Protein AF-A0A831SJD1-F1 (afdb_monomer_lite)

Sequence (211 aa):
MGETVLGISPESLYILGKKPQSLEEIHKPHFLAFPPSDRDVEVERKKLVDAWKRNEETPLKHITDIGEVEEFRSFWDFEKKVKGFRIYAKRSFLVPEISDYLFFNHNLYTAEHDIPYHQRALIDFAASDRAWVFDTEGKKKNLKVLVYDIETTEFEEGRTDLPIDILGYTSIDIAVESEKNLDTEEFSFEIKDWPSNWIDGEIIQLVARSK

Radius of gyration: 24.96 Å; chains: 1; bounding box: 54×48×67 Å

Structure (mmCIF, N/CA/C/O backbone):
data_AF-A0A831SJD1-F1
#
_entry.id   AF-A0A831SJD1-F1
#
loop_
_atom_site.group_PDB
_atom_site.id
_atom_site.type_symbol
_atom_site.label_atom_id
_atom_site.label_alt_id
_atom_site.label_comp_id
_atom_site.label_asym_id
_atom_site.label_entity_id
_atom_site.label_seq_id
_atom_site.pdbx_PDB_ins_code
_atom_site.Cartn_x
_atom_site.Cartn_y
_atom_site.Cartn_z
_atom_site.occupancy
_atom_site.B_iso_or_equiv
_atom_site.auth_seq_id
_atom_site.auth_comp_id
_atom_site.auth_asym_id
_atom_site.auth_atom_id
_atom_site.pdbx_PDB_model_num
ATOM 1 N N . MET A 1 1 ? -5.600 -14.692 -11.321 1.00 28.58 1 MET A N 1
ATOM 2 C CA . MET A 1 1 ? -5.398 -13.816 -12.498 1.00 28.58 1 MET A CA 1
ATOM 3 C C . MET A 1 1 ? -4.960 -12.454 -11.988 1.00 28.58 1 MET A C 1
ATOM 5 O O . MET A 1 1 ? -5.813 -11.668 -11.598 1.00 28.58 1 MET A O 1
ATOM 9 N N . GLY A 1 2 ? -3.653 -12.202 -11.927 1.00 33.34 2 GLY A N 1
ATOM 10 C CA . GLY A 1 2 ? -3.105 -10.886 -11.599 1.00 33.34 2 GLY A CA 1
ATOM 11 C C . GLY A 1 2 ? -2.544 -10.234 -12.859 1.00 33.34 2 GLY A C 1
ATOM 12 O O . GLY A 1 2 ? -1.411 -10.501 -13.234 1.00 33.34 2 GLY A O 1
ATOM 13 N N . GLU A 1 3 ? -3.333 -9.404 -13.544 1.00 42.12 3 GLU A N 1
ATOM 14 C CA . GLU A 1 3 ? -2.819 -8.538 -14.626 1.00 42.12 3 GLU A CA 1
ATOM 15 C C . GLU A 1 3 ? -2.127 -7.273 -14.082 1.00 42.12 3 GLU A C 1
ATOM 17 O O . GLU A 1 3 ? -1.605 -6.458 -14.844 1.00 42.12 3 GLU A O 1
ATOM 22 N N . THR A 1 4 ? -2.137 -7.084 -12.761 1.00 37.78 4 THR A N 1
ATOM 23 C CA . THR A 1 4 ? -1.660 -5.871 -12.105 1.00 37.78 4 THR A CA 1
ATOM 24 C C . THR A 1 4 ? -0.149 -5.933 -11.898 1.00 37.78 4 THR A C 1
ATOM 26 O O . THR A 1 4 ? 0.346 -6.573 -10.974 1.00 37.78 4 THR A O 1
ATOM 29 N N . VAL A 1 5 ? 0.588 -5.218 -12.747 1.00 42.09 5 VAL A N 1
ATOM 30 C CA . VAL A 1 5 ? 2.003 -4.905 -12.519 1.00 42.09 5 VAL A CA 1
ATOM 31 C C . VAL A 1 5 ? 2.073 -3.827 -11.435 1.00 42.09 5 VAL A C 1
ATOM 33 O O . VAL A 1 5 ? 1.661 -2.689 -11.658 1.00 42.09 5 VAL A O 1
ATOM 36 N N . LEU A 1 6 ? 2.551 -4.189 -10.243 1.00 40.72 6 LEU A N 1
ATOM 37 C CA . LEU A 1 6 ? 2.788 -3.250 -9.145 1.00 40.72 6 LEU A CA 1
ATOM 38 C C . LEU A 1 6 ? 4.248 -2.804 -9.155 1.00 40.72 6 LEU A C 1
ATOM 40 O O . LEU A 1 6 ? 5.157 -3.587 -8.896 1.00 40.72 6 LEU A O 1
ATOM 44 N N . GLY A 1 7 ? 4.443 -1.527 -9.462 1.00 40.41 7 GLY A N 1
ATOM 45 C CA . GLY A 1 7 ? 5.743 -0.887 -9.613 1.00 40.41 7 GLY A CA 1
ATOM 46 C C . GLY A 1 7 ? 5.647 0.126 -10.742 1.00 40.41 7 GLY A C 1
ATOM 47 O O . GLY A 1 7 ? 5.297 -0.225 -11.867 1.00 40.41 7 GLY A O 1
ATOM 48 N N . ILE A 1 8 ? 5.900 1.403 -10.449 1.00 43.88 8 ILE A N 1
ATOM 49 C CA . ILE A 1 8 ? 6.020 2.407 -11.505 1.00 43.88 8 ILE A CA 1
ATOM 50 C C . ILE A 1 8 ? 7.354 2.131 -12.182 1.00 43.88 8 ILE A C 1
ATOM 52 O O . ILE A 1 8 ? 8.382 2.648 -11.757 1.00 43.88 8 ILE A O 1
ATOM 56 N N . SER A 1 9 ? 7.340 1.318 -13.230 1.00 44.91 9 SER A N 1
ATOM 57 C CA . SER A 1 9 ? 8.298 1.562 -14.286 1.00 44.91 9 SER A CA 1
ATOM 58 C C . SER A 1 9 ? 7.663 2.529 -15.290 1.00 44.91 9 SER A C 1
ATOM 60 O O . SER A 1 9 ? 6.534 2.285 -15.745 1.00 44.91 9 SER A O 1
ATOM 62 N N . PRO A 1 10 ? 8.368 3.608 -15.680 1.00 45.78 10 PRO A N 1
ATOM 63 C CA . PRO A 1 10 ? 8.065 4.381 -16.885 1.00 45.78 10 PRO A CA 1
ATOM 64 C C . PRO A 1 10 ? 7.738 3.497 -18.111 1.00 45.78 10 PRO A C 1
ATOM 66 O O . PRO A 1 10 ? 7.002 3.925 -19.000 1.00 45.78 10 PRO A O 1
ATOM 69 N N . GLU A 1 11 ? 8.195 2.238 -18.130 1.00 50.09 11 GLU A N 1
ATOM 70 C CA . GLU A 1 11 ? 7.876 1.211 -19.129 1.00 50.09 11 GLU A CA 1
ATOM 71 C C . GLU A 1 11 ? 6.373 1.041 -19.411 1.00 50.09 11 GLU A C 1
ATOM 73 O O . GLU A 1 11 ? 5.996 0.847 -20.565 1.00 50.09 11 GLU A O 1
ATOM 78 N N . SER A 1 12 ? 5.481 1.133 -18.414 1.00 52.91 12 SER A N 1
ATOM 79 C CA . SER A 1 12 ? 4.051 0.838 -18.646 1.00 52.91 12 SER A CA 1
ATOM 80 C C . SER A 1 12 ? 3.402 1.808 -19.640 1.00 52.91 12 SER A C 1
ATOM 82 O O . SER A 1 12 ? 2.655 1.392 -20.527 1.00 52.91 12 SER A O 1
ATOM 84 N N . LEU A 1 13 ? 3.741 3.094 -19.522 1.00 47.19 13 LEU A N 1
ATOM 85 C CA . LEU A 1 13 ? 3.181 4.167 -20.344 1.00 47.19 13 LEU A CA 1
ATOM 86 C C . LEU A 1 13 ? 3.963 4.343 -21.651 1.00 47.19 13 LEU A C 1
ATOM 88 O O . LEU A 1 13 ? 3.351 4.524 -22.702 1.00 47.19 13 LEU A O 1
ATOM 92 N N . TYR A 1 14 ? 5.297 4.258 -21.592 1.00 41.06 14 TYR A N 1
ATOM 93 C CA . TYR A 1 14 ? 6.170 4.530 -22.738 1.00 41.06 14 TYR A CA 1
ATOM 94 C C . TYR A 1 14 ? 6.459 3.304 -23.615 1.00 41.06 14 TYR A C 1
ATOM 96 O O . TYR A 1 14 ? 6.689 3.467 -24.809 1.00 41.06 14 TYR A O 1
ATOM 104 N N . ILE A 1 15 ? 6.434 2.087 -23.059 1.00 47.38 15 ILE A N 1
ATOM 105 C CA . ILE A 1 15 ? 6.842 0.859 -23.766 1.00 47.38 15 ILE A CA 1
ATOM 106 C C . ILE A 1 15 ? 5.657 -0.081 -24.002 1.00 47.38 15 ILE A C 1
ATOM 108 O O . ILE A 1 15 ? 5.517 -0.626 -25.094 1.00 47.38 15 ILE A O 1
ATOM 112 N N . LEU A 1 16 ? 4.779 -0.263 -23.011 1.00 55.03 16 LEU A N 1
ATOM 113 C CA . LEU A 1 16 ? 3.667 -1.221 -23.099 1.00 55.03 16 LEU A CA 1
ATOM 114 C C . LEU A 1 16 ? 2.372 -0.621 -23.668 1.00 55.03 16 LEU A C 1
ATOM 116 O O . LEU A 1 16 ? 1.428 -1.365 -23.934 1.00 55.03 16 LEU A O 1
ATOM 120 N N . GLY A 1 17 ? 2.299 0.706 -23.832 1.00 54.69 17 GLY A N 1
ATOM 121 C CA . GLY A 1 17 ? 1.111 1.402 -24.343 1.00 54.69 17 GLY A CA 1
ATOM 122 C C . GLY A 1 17 ? -0.141 1.223 -23.473 1.00 54.69 17 GLY A C 1
ATOM 123 O O . GLY A 1 17 ? -1.259 1.437 -23.944 1.00 54.69 17 GLY A O 1
ATOM 124 N N . LYS A 1 18 ? 0.025 0.811 -22.209 1.00 60.62 18 LYS A N 1
ATOM 125 C CA . LYS A 1 18 ? -1.066 0.633 -21.247 1.00 60.62 18 LYS A CA 1
ATOM 126 C C . LYS A 1 18 ? -1.083 1.816 -20.288 1.00 60.62 18 LYS A C 1
ATOM 128 O O . LYS A 1 18 ? -0.045 2.261 -19.803 1.00 60.62 18 LYS A O 1
ATOM 133 N N . LYS A 1 19 ? -2.276 2.329 -19.982 1.00 62.72 19 LYS A N 1
ATOM 134 C CA . LYS A 1 19 ? -2.397 3.333 -18.921 1.00 62.72 19 LYS A CA 1
ATOM 135 C C . LYS A 1 19 ? -2.036 2.671 -17.587 1.00 62.72 19 LYS A C 1
ATOM 137 O O . LYS A 1 19 ? -2.576 1.597 -17.313 1.00 62.72 19 LYS A O 1
ATOM 142 N N . PRO A 1 20 ? -1.156 3.272 -16.767 1.00 67.00 20 PRO A N 1
ATOM 143 C CA . PRO A 1 20 ? -0.946 2.786 -15.414 1.00 67.00 20 PRO A CA 1
ATOM 144 C C . PRO A 1 20 ? -2.277 2.833 -14.664 1.00 67.00 20 PRO A C 1
ATOM 146 O O . PRO A 1 20 ? -3.034 3.799 -14.789 1.00 67.00 20 PRO A O 1
ATOM 149 N N . GLN A 1 21 ? -2.563 1.782 -13.902 1.00 72.06 21 GLN A N 1
ATOM 150 C CA . GLN A 1 21 ? -3.717 1.772 -13.015 1.00 72.06 21 GLN A CA 1
ATOM 151 C C . GLN A 1 21 ? -3.421 2.667 -11.813 1.00 72.06 21 GLN A C 1
ATOM 153 O O . GLN A 1 21 ? -2.360 2.553 -11.194 1.00 72.06 21 GLN A O 1
ATOM 158 N N . SER A 1 22 ? -4.344 3.569 -11.484 1.00 76.56 22 SER A N 1
ATOM 159 C CA . SER A 1 22 ? -4.163 4.436 -10.324 1.00 76.56 22 SER A CA 1
ATOM 160 C C . SER A 1 22 ? -4.282 3.613 -9.047 1.00 76.56 22 SER A C 1
ATOM 162 O O . SER A 1 22 ? -5.262 2.895 -8.852 1.00 76.56 22 SER A O 1
ATOM 164 N N . LEU A 1 23 ? -3.314 3.750 -8.140 1.00 77.69 23 LEU A N 1
ATOM 165 C CA . LEU A 1 23 ? -3.357 3.064 -6.850 1.00 77.69 23 LEU A CA 1
ATOM 166 C C . LEU A 1 23 ? -4.615 3.438 -6.043 1.00 77.69 23 LEU A C 1
ATOM 168 O O . LEU A 1 23 ? -5.155 2.591 -5.337 1.00 77.69 23 LEU A O 1
ATOM 172 N N . GLU A 1 24 ? -5.116 4.671 -6.195 1.00 79.19 24 GLU A N 1
ATOM 173 C CA . GLU A 1 24 ? -6.346 5.149 -5.541 1.00 79.19 24 GLU A CA 1
ATOM 174 C C . GLU A 1 24 ? -7.613 4.393 -5.989 1.00 79.19 24 GLU A C 1
ATOM 176 O O . GLU A 1 24 ? -8.613 4.404 -5.275 1.00 79.19 24 GLU A O 1
ATOM 181 N N . GLU A 1 25 ? -7.590 3.732 -7.151 1.00 82.19 25 GLU A N 1
ATOM 182 C CA . GLU A 1 25 ? -8.727 2.953 -7.668 1.00 82.19 25 GLU A CA 1
ATOM 183 C C . GLU A 1 25 ? -8.795 1.544 -7.069 1.00 82.19 25 GLU A C 1
ATOM 185 O O . GLU A 1 25 ? -9.859 0.929 -7.045 1.00 82.19 25 GLU A O 1
ATOM 190 N N . ILE A 1 26 ? -7.663 1.017 -6.596 1.00 84.31 26 ILE A N 1
ATOM 191 C CA . ILE A 1 26 ? -7.520 -0.395 -6.213 1.00 84.31 26 ILE A CA 1
ATOM 192 C C . ILE A 1 26 ? -7.139 -0.614 -4.752 1.00 84.31 26 ILE A C 1
ATOM 194 O O . ILE A 1 26 ? -7.223 -1.755 -4.279 1.00 84.31 26 ILE A O 1
ATOM 198 N N . HIS A 1 27 ? -6.735 0.446 -4.051 1.00 91.31 27 HIS A N 1
ATOM 199 C CA . HIS A 1 27 ? -6.312 0.419 -2.658 1.00 91.31 27 HIS A CA 1
ATOM 200 C C . HIS A 1 27 ? -6.594 1.763 -1.968 1.00 91.31 27 HIS A C 1
ATOM 202 O O . HIS A 1 27 ? -6.549 2.827 -2.588 1.00 91.31 27 HIS A O 1
ATOM 208 N N . LYS A 1 28 ? -6.867 1.716 -0.660 1.00 92.88 28 LYS A N 1
ATOM 209 C CA . LYS A 1 28 ? -7.121 2.898 0.173 1.00 92.88 28 LYS A CA 1
ATOM 210 C C . LYS A 1 28 ? -6.120 2.960 1.333 1.00 92.88 28 LYS A C 1
ATOM 212 O O . LYS A 1 28 ? -5.905 1.936 1.987 1.00 92.88 28 LYS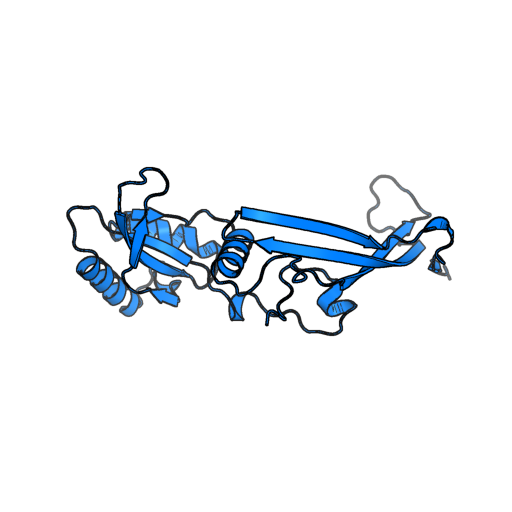 A O 1
ATOM 217 N N . PRO A 1 29 ? -5.534 4.134 1.636 1.00 95.69 29 PRO A N 1
ATOM 218 C CA . PRO A 1 29 ? -4.738 4.309 2.847 1.00 95.69 29 PRO A CA 1
ATOM 219 C C . PRO A 1 29 ? -5.583 3.995 4.073 1.00 95.69 29 PRO A C 1
ATOM 221 O O . PRO A 1 29 ? -6.704 4.490 4.182 1.00 95.69 29 PRO A O 1
ATOM 224 N N . HIS A 1 30 ? -5.055 3.184 4.981 1.00 96.69 30 HIS A N 1
ATOM 225 C CA . HIS A 1 30 ? -5.757 2.840 6.203 1.00 96.69 30 HIS A CA 1
ATOM 226 C C . HIS A 1 30 ? -4.795 2.495 7.333 1.00 96.69 30 HIS A C 1
ATOM 228 O O . HIS A 1 30 ? -3.612 2.256 7.102 1.00 96.69 30 HIS A O 1
ATOM 234 N N . PHE A 1 31 ? -5.339 2.489 8.543 1.00 97.12 31 PHE A N 1
ATOM 235 C CA . PHE A 1 31 ? -4.665 2.094 9.773 1.00 97.12 31 PHE A CA 1
ATOM 236 C C . PHE A 1 31 ? -5.688 1.487 10.744 1.00 97.12 31 PHE A C 1
ATOM 238 O O . PHE A 1 31 ? -6.894 1.507 10.473 1.00 97.12 31 PHE A O 1
ATOM 245 N N . LEU A 1 32 ? -5.222 0.930 11.859 1.00 96.69 32 LEU A N 1
ATOM 246 C CA . LEU A 1 32 ? -6.079 0.292 12.858 1.00 96.69 32 LEU A CA 1
ATOM 247 C C . LEU A 1 32 ? -6.405 1.249 13.998 1.00 96.69 32 LEU A C 1
ATOM 249 O O . LEU A 1 32 ? -5.525 1.958 14.482 1.00 96.69 32 LEU A O 1
ATOM 253 N N . ALA A 1 33 ? -7.652 1.212 14.463 1.00 97.50 33 ALA A N 1
ATOM 254 C CA . ALA A 1 33 ? -8.099 1.867 15.682 1.00 97.50 33 ALA A CA 1
ATOM 255 C C . ALA A 1 33 ? -8.773 0.852 16.616 1.00 97.50 33 ALA A C 1
ATOM 257 O O . ALA A 1 33 ? -9.511 -0.032 16.176 1.00 97.50 33 ALA A O 1
ATOM 258 N N . PHE A 1 34 ? -8.517 0.969 17.915 1.00 96.44 34 PHE A N 1
ATOM 259 C CA . PHE A 1 34 ? -9.107 0.107 18.937 1.00 96.44 34 PHE A CA 1
ATOM 260 C C . PHE A 1 34 ? -9.193 0.844 20.276 1.00 96.44 34 PHE A C 1
ATOM 262 O O . PHE A 1 34 ? -8.342 1.681 20.584 1.00 96.44 34 PHE A O 1
ATOM 269 N N . PRO A 1 35 ? -10.223 0.580 21.090 1.00 96.19 35 PRO A N 1
ATOM 270 C CA . PRO A 1 35 ? -10.339 1.229 22.382 1.00 96.19 35 PRO A CA 1
ATOM 271 C C . PRO A 1 35 ? -9.429 0.563 23.433 1.00 96.19 35 PRO A C 1
ATOM 273 O O . PRO A 1 35 ? -8.921 -0.545 23.227 1.00 96.19 35 PRO A O 1
ATOM 276 N N . PRO A 1 36 ? -9.253 1.204 24.599 1.00 92.81 36 PRO A N 1
ATOM 277 C CA . PRO A 1 36 ? -8.711 0.555 25.787 1.00 92.81 36 PRO A CA 1
ATOM 278 C C . PRO A 1 36 ? -9.495 -0.703 26.196 1.00 92.81 36 PRO A C 1
ATOM 280 O O . PRO A 1 36 ? -10.682 -0.839 25.902 1.00 92.81 36 PRO A O 1
ATOM 283 N N . SER A 1 37 ? -8.834 -1.625 26.904 1.00 88.12 37 SER A N 1
ATOM 284 C CA . SER A 1 37 ? -9.373 -2.959 27.225 1.00 88.12 37 SER A CA 1
ATOM 285 C C . SER A 1 37 ? -10.618 -2.965 28.118 1.00 88.12 37 SER A C 1
ATOM 287 O O . SER A 1 37 ? -11.298 -3.982 28.201 1.00 88.12 37 SER A O 1
ATOM 289 N N . ASP A 1 38 ? -10.901 -1.868 28.817 1.00 91.94 38 ASP A N 1
ATOM 290 C CA . ASP A 1 38 ? -12.071 -1.682 29.680 1.00 91.94 38 ASP A CA 1
ATOM 291 C C . ASP A 1 38 ? -13.308 -1.158 28.928 1.00 91.94 38 ASP A C 1
ATOM 293 O O . ASP A 1 38 ? -14.359 -0.956 29.539 1.00 91.94 38 ASP A O 1
ATOM 297 N N . ARG A 1 39 ? -13.210 -0.940 27.609 1.00 93.69 39 ARG A N 1
ATOM 298 C CA . ARG A 1 39 ? -14.291 -0.393 26.783 1.00 93.69 39 ARG A CA 1
ATOM 299 C C . ARG A 1 39 ? -14.743 -1.351 25.690 1.00 93.69 39 ARG A C 1
ATOM 301 O O . ARG A 1 39 ? -13.971 -2.132 25.142 1.00 93.69 39 ARG A O 1
ATOM 308 N N . ASP A 1 40 ? -16.019 -1.232 25.343 1.00 95.44 40 ASP A N 1
ATOM 309 C CA . ASP A 1 40 ? -16.634 -2.005 24.271 1.00 95.44 40 ASP A CA 1
ATOM 310 C C . ASP A 1 40 ? -16.317 -1.394 22.894 1.00 95.44 40 ASP A C 1
ATOM 312 O O . ASP A 1 40 ? -16.632 -0.234 22.616 1.00 95.44 40 ASP A O 1
ATOM 316 N N . VAL A 1 41 ? -15.692 -2.193 22.028 1.00 96.44 41 VAL A N 1
ATOM 317 C CA . VAL A 1 41 ? -15.262 -1.789 20.680 1.00 96.44 41 VAL A CA 1
ATOM 318 C C . VAL A 1 41 ? -16.415 -1.397 19.762 1.00 96.44 41 VAL A C 1
ATOM 320 O O . VAL A 1 41 ? -16.263 -0.447 18.997 1.00 96.44 41 VAL A O 1
ATOM 323 N N . GLU A 1 42 ? -17.574 -2.045 19.860 1.00 97.38 42 GLU A N 1
ATOM 324 C CA . GLU A 1 42 ? -18.737 -1.719 19.030 1.00 97.38 42 GLU A CA 1
ATOM 325 C C . GLU A 1 42 ? -19.329 -0.374 19.441 1.00 97.38 42 GLU A C 1
ATOM 327 O O . GLU A 1 42 ? -19.694 0.451 18.599 1.00 97.38 42 GLU A O 1
ATOM 332 N N . VAL A 1 43 ? -19.381 -0.114 20.750 1.00 96.81 43 VAL A N 1
ATOM 333 C CA . VAL A 1 43 ? -19.866 1.160 21.290 1.00 96.81 43 VAL A CA 1
ATOM 334 C C . VAL A 1 43 ? -18.948 2.309 20.880 1.00 96.81 43 VAL A C 1
ATOM 336 O O . VAL A 1 43 ? -19.437 3.341 20.412 1.00 96.81 43 VAL A O 1
ATOM 339 N N . GLU A 1 44 ? -17.631 2.153 21.025 1.00 96.94 44 GLU A N 1
ATOM 340 C CA . GLU A 1 44 ? -16.674 3.207 20.667 1.00 96.94 44 GLU A CA 1
ATOM 341 C C . GLU A 1 44 ? -16.606 3.417 19.145 1.00 96.94 44 GLU A C 1
ATOM 343 O O . GLU A 1 44 ? -16.605 4.565 18.689 1.00 96.94 44 GLU A O 1
ATOM 348 N N . ARG A 1 45 ? -16.672 2.341 18.345 1.00 97.31 45 ARG A N 1
ATOM 349 C CA . ARG A 1 45 ? -16.806 2.427 16.883 1.00 97.31 45 ARG A CA 1
ATOM 350 C C . ARG A 1 45 ? -18.053 3.211 16.495 1.00 97.31 45 ARG A C 1
ATOM 352 O O . ARG A 1 45 ? -17.971 4.134 15.688 1.00 97.31 45 ARG A O 1
ATOM 359 N N . LYS A 1 46 ? -19.209 2.889 17.083 1.00 96.88 46 LYS A N 1
ATOM 360 C CA . LYS A 1 46 ? -20.472 3.575 16.787 1.00 96.88 46 LYS A CA 1
ATOM 361 C C . LYS A 1 46 ? -20.398 5.067 17.108 1.00 96.88 46 LYS A C 1
ATOM 363 O O . LYS A 1 46 ? -20.804 5.879 16.282 1.00 96.88 46 LYS A O 1
ATOM 368 N N . LYS A 1 47 ? -19.821 5.440 18.256 1.00 95.56 47 LYS A N 1
ATOM 369 C CA . LYS A 1 47 ? -19.594 6.853 18.613 1.00 95.56 47 LYS A CA 1
ATOM 370 C C . LYS A 1 47 ? -18.740 7.573 17.572 1.00 95.56 47 LYS A C 1
ATOM 372 O O . LYS A 1 47 ? -19.054 8.711 17.222 1.00 95.56 47 LYS A O 1
ATOM 377 N N . LEU A 1 48 ? -17.684 6.926 17.077 1.00 95.94 48 LEU A N 1
ATOM 378 C CA . LEU A 1 48 ? -16.835 7.495 16.034 1.00 95.94 48 LEU A CA 1
ATOM 379 C C . LEU A 1 48 ? -17.588 7.646 14.707 1.00 95.94 48 LEU A C 1
ATOM 381 O O . LEU A 1 48 ? -17.505 8.702 14.088 1.00 95.94 48 LEU A O 1
ATOM 385 N N . VAL A 1 49 ? -18.354 6.635 14.291 1.00 96.44 49 VAL A N 1
ATOM 386 C CA . VAL A 1 49 ? -19.187 6.692 13.077 1.00 96.44 49 VAL A CA 1
ATOM 387 C C . VAL A 1 49 ? -20.197 7.836 13.160 1.00 96.44 49 VAL A C 1
ATOM 389 O O . VAL A 1 49 ? -20.362 8.584 12.197 1.00 96.44 49 VAL A O 1
ATOM 392 N N . ASP A 1 50 ? -20.855 8.002 14.307 1.00 95.25 50 ASP A N 1
ATOM 393 C CA . ASP A 1 50 ? -21.809 9.087 14.524 1.00 95.25 50 ASP A CA 1
ATOM 394 C C . ASP A 1 50 ? -21.113 10.458 14.478 1.00 95.25 50 ASP A C 1
ATOM 396 O O . ASP A 1 50 ? -21.637 11.384 13.863 1.00 95.25 50 ASP A O 1
ATOM 400 N N . ALA A 1 51 ? -19.914 10.590 15.060 1.00 93.44 51 ALA A N 1
ATOM 401 C CA . ALA A 1 51 ? -19.114 11.815 14.987 1.00 93.44 51 ALA A CA 1
ATOM 402 C C . ALA A 1 51 ? -18.650 12.133 13.556 1.00 93.44 51 ALA A C 1
ATOM 404 O O . ALA A 1 51 ? -18.790 13.265 13.100 1.00 93.44 51 ALA A O 1
ATOM 405 N N . TRP A 1 52 ? -18.171 11.131 12.818 1.00 94.81 52 TRP A N 1
ATOM 406 C CA . TRP A 1 52 ? -17.769 11.268 11.418 1.00 94.81 52 TRP A CA 1
ATOM 407 C C . TRP A 1 52 ? -18.933 11.739 10.534 1.00 94.81 52 TRP A C 1
ATOM 409 O O . TRP A 1 52 ? -18.776 12.663 9.736 1.00 94.81 52 TRP A O 1
ATOM 419 N N . LYS A 1 53 ? -20.138 11.191 10.738 1.00 92.88 53 LYS A N 1
ATOM 420 C CA . LYS A 1 53 ? -21.351 11.586 9.999 1.00 92.88 53 LYS A CA 1
ATOM 421 C C . LYS A 1 53 ? -21.822 13.011 10.281 1.00 92.88 53 LYS A C 1
ATOM 423 O O . LYS A 1 53 ? -22.508 13.583 9.437 1.00 92.88 53 LYS A O 1
ATOM 428 N N . ARG A 1 54 ? -21.473 13.593 11.433 1.00 89.62 54 ARG A N 1
ATOM 429 C CA . ARG A 1 54 ? -21.797 14.997 11.738 1.00 89.62 54 ARG A CA 1
ATOM 430 C C . ARG A 1 54 ? -21.000 15.994 10.894 1.00 89.62 54 ARG A C 1
ATOM 432 O O . ARG A 1 54 ? -21.379 17.159 10.866 1.00 89.62 54 ARG A O 1
ATOM 439 N N . ASN A 1 55 ? -19.972 15.536 10.168 1.00 71.69 55 ASN A N 1
ATOM 440 C CA . ASN A 1 55 ? -19.184 16.326 9.215 1.00 71.69 55 ASN A CA 1
ATOM 441 C C . ASN A 1 55 ? -18.705 17.670 9.796 1.00 71.69 55 ASN A C 1
ATOM 443 O O . ASN A 1 55 ? -18.810 18.721 9.165 1.00 71.69 55 ASN A O 1
ATOM 447 N N . GLU A 1 56 ? -18.228 17.621 11.038 1.00 75.75 56 GLU A N 1
ATOM 448 C CA . GLU A 1 56 ? -17.637 18.762 11.735 1.00 75.75 56 GLU A CA 1
ATOM 449 C C . GLU A 1 56 ? -16.312 19.167 11.049 1.00 75.75 56 GLU A C 1
ATOM 451 O O . GLU A 1 56 ? -15.699 18.357 10.347 1.00 75.75 56 GLU A O 1
ATOM 456 N N . GLU A 1 57 ? -15.836 20.407 11.239 1.00 81.88 57 GLU A N 1
ATOM 457 C CA . GLU A 1 57 ? -14.516 20.850 10.744 1.00 81.88 57 GLU A CA 1
ATOM 458 C C . GLU A 1 57 ? -13.361 20.229 11.556 1.00 81.88 57 GLU A C 1
ATOM 460 O O . GLU A 1 57 ? -12.526 20.911 12.142 1.00 81.88 57 GLU A O 1
ATOM 465 N N . THR A 1 58 ? -13.319 18.903 11.601 1.00 91.44 58 THR A N 1
ATOM 466 C CA . THR A 1 58 ? -12.314 18.102 12.297 1.00 91.44 58 THR A CA 1
ATOM 467 C C . THR A 1 58 ? -11.551 17.242 11.286 1.00 91.44 58 THR A C 1
ATOM 469 O O . THR A 1 58 ? -12.004 17.075 10.144 1.00 91.44 58 THR A O 1
ATOM 472 N N . PRO A 1 59 ? -10.410 16.645 11.675 1.00 94.75 59 PRO A N 1
ATOM 473 C CA . PRO A 1 59 ? -9.686 15.702 10.822 1.00 94.75 59 PRO A CA 1
ATOM 474 C C . PRO A 1 59 ? -10.536 14.517 10.331 1.00 94.75 59 PRO A C 1
ATOM 476 O O . PRO A 1 59 ? -10.219 13.913 9.307 1.00 94.75 59 PRO A O 1
ATOM 479 N N . LEU A 1 60 ? -11.673 14.222 10.980 1.00 95.50 60 LEU A N 1
ATOM 480 C CA . LEU A 1 60 ? -12.603 13.170 10.554 1.00 95.50 60 LEU A CA 1
ATOM 481 C C . LEU A 1 60 ? -13.138 13.373 9.129 1.00 95.50 60 LEU A C 1
ATOM 483 O O . LEU A 1 60 ? -13.442 12.388 8.461 1.00 95.50 60 LEU A O 1
ATOM 487 N N . LYS A 1 61 ? -13.198 14.610 8.609 1.00 94.56 61 LYS A N 1
ATOM 488 C CA . LYS A 1 61 ? -13.610 14.885 7.214 1.00 94.56 61 LYS A CA 1
ATOM 489 C C . LYS A 1 61 ? -12.714 14.209 6.166 1.00 94.56 61 LYS A C 1
ATOM 491 O O . LYS A 1 61 ? -13.077 14.109 4.994 1.00 94.56 61 LYS A O 1
ATOM 496 N N . HIS A 1 62 ? -11.516 13.789 6.569 1.00 95.44 62 HIS A N 1
ATOM 497 C CA . HIS A 1 62 ? -10.552 13.090 5.727 1.00 95.44 62 HIS A CA 1
ATOM 498 C C . HIS A 1 62 ? -10.736 11.568 5.730 1.00 95.44 62 HIS A C 1
ATOM 500 O O . HIS A 1 62 ? -10.111 10.888 4.912 1.00 95.44 62 HIS A O 1
ATOM 506 N N . ILE A 1 63 ? -11.608 11.038 6.591 1.00 96.44 63 ILE A N 1
ATOM 507 C CA . ILE A 1 63 ? -12.006 9.632 6.598 1.00 96.44 63 ILE A CA 1
ATOM 508 C C . ILE A 1 63 ? -12.993 9.388 5.453 1.00 96.44 63 ILE A C 1
ATOM 510 O O . ILE A 1 63 ? -13.953 10.132 5.253 1.00 96.44 63 ILE A O 1
ATOM 514 N N . THR A 1 64 ? -12.737 8.330 4.694 1.00 95.56 64 THR A N 1
ATOM 515 C CA . THR A 1 64 ? -13.594 7.853 3.602 1.00 95.56 64 THR A CA 1
ATOM 516 C C . THR A 1 64 ? -14.469 6.683 4.016 1.00 95.56 64 THR A C 1
ATOM 518 O O . THR A 1 64 ? -15.534 6.508 3.432 1.00 95.56 64 THR A O 1
ATOM 521 N N . ASP A 1 65 ? -14.016 5.884 4.983 1.00 96.94 65 ASP A N 1
ATOM 522 C CA . ASP A 1 65 ? -14.738 4.715 5.467 1.00 96.94 65 ASP A CA 1
ATOM 523 C C . ASP A 1 65 ? -14.220 4.268 6.845 1.00 96.94 65 ASP A C 1
ATOM 525 O O . ASP A 1 65 ? -13.069 4.542 7.207 1.00 96.94 65 ASP A O 1
ATOM 529 N N . ILE A 1 66 ? -15.066 3.562 7.595 1.00 97.88 66 ILE A N 1
ATOM 530 C CA . ILE A 1 66 ? -14.758 2.953 8.895 1.00 97.88 66 ILE A CA 1
ATOM 531 C C . ILE A 1 66 ? -15.175 1.482 8.819 1.00 97.88 66 ILE A C 1
ATOM 533 O O . ILE A 1 66 ? -16.366 1.166 8.794 1.00 97.88 66 ILE A O 1
ATOM 537 N N . GLY A 1 67 ? -14.184 0.590 8.805 1.00 97.44 67 GLY A N 1
ATOM 538 C CA . GLY A 1 67 ? -14.379 -0.853 8.681 1.00 97.44 67 GLY A CA 1
ATOM 539 C C . GLY A 1 67 ? -15.179 -1.457 9.836 1.00 97.44 67 GLY A C 1
ATOM 540 O O . GLY A 1 67 ? -15.421 -0.806 10.855 1.00 97.44 67 GLY A O 1
ATOM 541 N N . GLU A 1 68 ? -15.607 -2.705 9.665 1.00 97.62 68 GLU A N 1
ATOM 5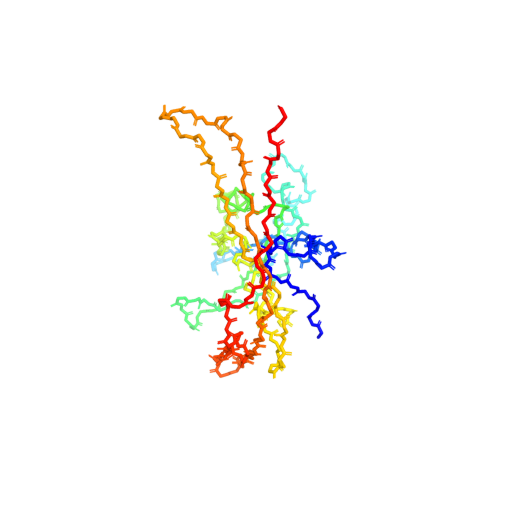42 C CA . GLU A 1 68 ? -16.256 -3.479 10.727 1.00 97.62 68 GLU A CA 1
ATOM 543 C C . GLU A 1 68 ? -15.268 -3.860 11.836 1.00 97.62 68 GLU A C 1
ATOM 545 O O . GLU A 1 68 ? -14.052 -3.717 11.691 1.00 97.62 68 GLU A O 1
ATOM 550 N N . VAL A 1 69 ? -15.804 -4.314 12.971 1.00 97.69 69 VAL A N 1
ATOM 551 C CA . VAL A 1 69 ? -14.973 -4.830 14.058 1.00 97.69 69 VAL A CA 1
ATOM 552 C C . VAL A 1 69 ? -14.398 -6.184 13.664 1.00 97.69 69 VAL A C 1
ATOM 554 O O . VAL A 1 69 ? -15.115 -7.116 13.305 1.00 97.69 69 VAL A O 1
ATOM 557 N N . GLU A 1 70 ? -13.086 -6.294 13.793 1.00 96.38 70 GLU A N 1
ATOM 558 C CA . GLU A 1 70 ? -12.297 -7.472 13.476 1.00 96.38 70 GLU A CA 1
ATOM 559 C C . GLU A 1 70 ? -11.391 -7.830 14.660 1.00 96.38 70 GLU A C 1
ATOM 561 O O . GLU A 1 70 ? -11.068 -6.994 15.511 1.00 96.38 70 GLU A O 1
ATOM 566 N N . GLU A 1 71 ? -10.998 -9.100 14.737 1.00 95.25 71 GLU A N 1
ATOM 567 C CA . GLU A 1 71 ? -10.072 -9.597 15.751 1.00 95.25 71 GLU A CA 1
ATOM 568 C C . GLU A 1 71 ? -8.655 -9.663 15.174 1.00 95.25 71 GLU A C 1
ATOM 570 O O . GLU A 1 71 ? -8.403 -10.359 14.192 1.00 95.25 71 GLU A O 1
ATOM 575 N N . PHE A 1 72 ? -7.724 -8.962 15.816 1.00 91.88 72 PHE A N 1
ATOM 576 C CA . PHE A 1 72 ? -6.313 -8.901 15.453 1.00 91.88 72 PHE A CA 1
ATOM 577 C C . PHE A 1 72 ? -5.468 -9.595 16.517 1.00 91.88 72 PHE A C 1
ATOM 579 O O . PHE A 1 72 ? -5.727 -9.480 17.717 1.00 91.88 72 PHE A O 1
ATOM 586 N N . ARG A 1 73 ? -4.418 -10.299 16.094 1.00 90.88 73 ARG A N 1
ATOM 587 C CA . ARG A 1 73 ? -3.404 -10.841 17.003 1.00 90.88 73 ARG A CA 1
ATOM 588 C C . ARG A 1 73 ? -2.322 -9.789 17.220 1.00 90.88 73 ARG A C 1
ATOM 590 O O . ARG A 1 73 ? -1.864 -9.173 16.263 1.00 90.88 73 ARG A O 1
ATOM 597 N N . SER A 1 74 ? -1.917 -9.577 18.467 1.00 84.38 74 SER A N 1
ATOM 598 C CA . SER A 1 74 ? -0.831 -8.651 18.777 1.00 84.38 74 SER A CA 1
ATOM 599 C C . SER A 1 74 ? 0.493 -9.170 18.211 1.00 84.38 74 SER A C 1
ATOM 601 O O . SER A 1 74 ? 0.831 -10.342 18.366 1.00 84.38 74 SER A O 1
ATOM 603 N N . PHE A 1 75 ? 1.250 -8.273 17.577 1.00 80.12 75 PHE A N 1
ATOM 604 C CA . PHE A 1 75 ? 2.578 -8.577 17.041 1.00 80.12 75 PHE A CA 1
ATOM 605 C C . PHE A 1 75 ? 3.612 -8.843 18.147 1.00 80.12 75 PHE A C 1
ATOM 607 O O . PHE A 1 75 ? 4.503 -9.668 17.981 1.00 80.12 75 PHE A O 1
ATOM 614 N N . TRP A 1 76 ? 3.497 -8.150 19.283 1.00 83.50 76 TRP A N 1
ATOM 615 C CA . TRP A 1 76 ? 4.452 -8.256 20.394 1.00 83.50 76 TRP A CA 1
ATOM 616 C C . TRP A 1 76 ? 4.069 -9.328 21.425 1.00 83.50 76 TRP A C 1
ATOM 618 O O . TRP A 1 76 ? 4.927 -9.858 22.123 1.00 83.50 76 TRP A O 1
ATOM 628 N N . ASP A 1 77 ? 2.780 -9.655 21.514 1.00 87.31 77 ASP A N 1
ATOM 629 C CA . ASP A 1 77 ? 2.250 -10.642 22.455 1.00 87.31 77 ASP A CA 1
ATOM 630 C C . ASP A 1 77 ? 1.345 -11.610 21.700 1.00 87.31 77 ASP A C 1
ATOM 632 O O . ASP A 1 77 ? 0.180 -11.322 21.426 1.00 87.31 77 ASP A O 1
ATOM 636 N N . PHE A 1 78 ? 1.901 -12.768 21.361 1.00 87.19 78 PHE A N 1
ATOM 637 C CA . PHE A 1 78 ? 1.232 -13.766 20.540 1.00 87.19 78 PHE A CA 1
ATOM 638 C C . PHE A 1 78 ? 0.005 -14.400 21.212 1.00 87.19 78 PHE A C 1
ATOM 640 O O . PHE A 1 78 ? -0.812 -14.993 20.509 1.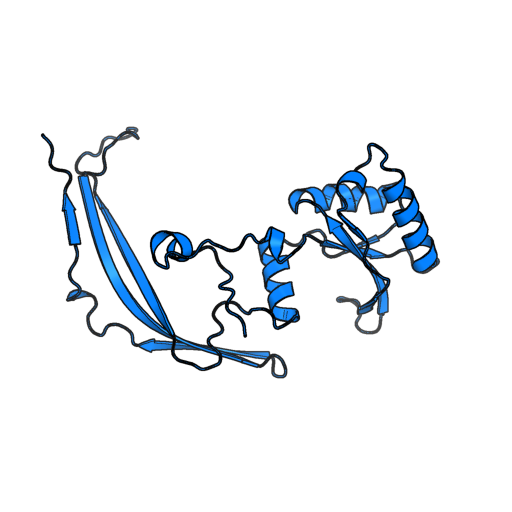00 87.19 78 PHE A O 1
ATOM 647 N N . GLU A 1 79 ? -0.178 -14.286 22.525 1.00 90.50 79 GLU A N 1
ATOM 648 C CA . GLU A 1 79 ? -1.386 -14.780 23.205 1.00 90.50 79 GLU A CA 1
ATOM 649 C C . GLU A 1 79 ? -2.488 -13.714 23.250 1.00 90.50 79 GLU A C 1
ATOM 651 O O . GLU A 1 79 ? -3.669 -14.012 23.452 1.00 90.50 79 GLU A O 1
ATOM 656 N N . LYS A 1 80 ? -2.128 -12.450 23.014 1.00 89.75 80 LYS A N 1
ATOM 657 C CA . LYS A 1 80 ? -3.060 -11.335 23.077 1.00 89.75 80 LYS A CA 1
ATOM 658 C C . LYS A 1 80 ? -3.794 -11.142 21.756 1.00 89.75 80 LYS A C 1
ATOM 660 O O . LYS A 1 80 ? -3.208 -10.887 20.702 1.00 89.75 80 LYS A O 1
ATOM 665 N N . LYS A 1 81 ? -5.119 -11.160 21.858 1.00 92.00 81 LYS A N 1
ATOM 666 C CA . LYS A 1 81 ? -6.045 -10.779 20.793 1.00 92.00 81 LYS A CA 1
ATOM 667 C C . LYS A 1 81 ? -6.686 -9.438 21.124 1.00 92.00 81 LYS A C 1
ATOM 669 O O . LYS A 1 81 ? -7.063 -9.189 22.268 1.00 92.00 81 LYS A O 1
ATOM 674 N N . VAL A 1 82 ? -6.793 -8.568 20.131 1.00 91.69 82 VAL A N 1
ATOM 675 C CA . VAL A 1 82 ? -7.342 -7.218 20.248 1.00 91.69 82 VAL A CA 1
ATOM 676 C C . VAL A 1 82 ? -8.456 -7.073 19.228 1.00 91.69 82 VAL A C 1
ATOM 678 O O . VAL A 1 82 ? -8.262 -7.369 18.054 1.00 91.69 82 VAL A O 1
ATOM 681 N N . LYS A 1 83 ? -9.625 -6.607 19.665 1.00 95.69 83 LYS A N 1
ATOM 682 C CA . L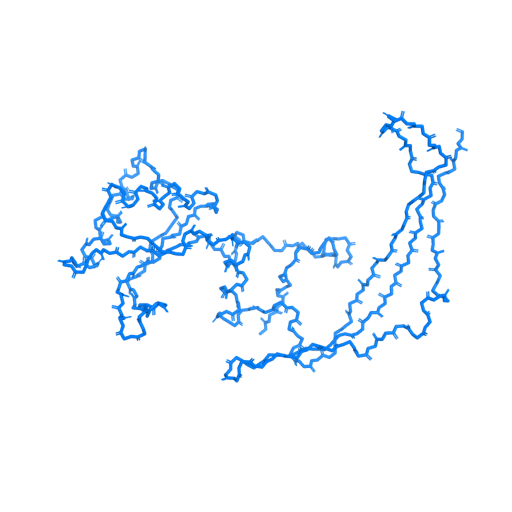YS A 1 83 ? -10.691 -6.227 18.740 1.00 95.69 83 LYS A CA 1
ATOM 683 C C . LYS A 1 83 ? -10.515 -4.770 18.342 1.00 95.69 83 LYS A C 1
ATOM 685 O O . LYS A 1 83 ? -10.366 -3.911 19.209 1.00 95.69 83 LYS A O 1
ATOM 690 N N . GLY A 1 84 ? -10.549 -4.503 17.048 1.00 96.81 84 GLY A N 1
ATOM 691 C CA . GLY A 1 84 ? -10.381 -3.169 16.486 1.00 96.81 84 GLY A CA 1
ATOM 692 C C . GLY A 1 84 ? -11.087 -3.055 15.148 1.00 96.81 84 GLY A C 1
ATOM 693 O O . GLY A 1 84 ? -11.794 -3.966 14.734 1.00 96.81 84 GLY A O 1
ATOM 694 N N . PHE A 1 85 ? -10.899 -1.936 14.469 1.00 98.00 85 PHE A N 1
ATOM 695 C CA . PHE A 1 85 ? -11.468 -1.690 13.149 1.00 98.00 85 PHE A CA 1
ATOM 696 C C . PHE A 1 85 ? -10.518 -0.829 12.319 1.00 98.00 85 PHE A C 1
ATOM 698 O O . PHE A 1 85 ? -9.697 -0.075 12.851 1.00 98.00 85 PHE A O 1
ATOM 705 N N . ARG A 1 86 ? -10.626 -0.946 10.995 1.00 97.81 86 ARG A N 1
ATOM 706 C CA . ARG A 1 86 ? -9.827 -0.154 10.052 1.00 97.81 86 ARG A CA 1
ATOM 707 C C . ARG A 1 86 ? -10.422 1.239 9.856 1.00 97.81 86 ARG A C 1
ATOM 709 O O . ARG A 1 86 ? -11.634 1.390 9.714 1.00 97.81 86 ARG A O 1
ATOM 716 N N . ILE A 1 87 ? -9.563 2.247 9.781 1.00 98.12 87 ILE A N 1
ATOM 717 C CA . ILE A 1 87 ? -9.909 3.619 9.395 1.00 98.12 87 ILE A CA 1
ATOM 718 C C . ILE A 1 87 ? -9.315 3.898 8.026 1.00 98.12 87 ILE A C 1
ATOM 720 O O . ILE A 1 87 ? -8.101 3.812 7.872 1.00 98.12 87 ILE A O 1
ATOM 724 N N . TYR A 1 88 ? -10.142 4.269 7.051 1.00 97.44 88 TYR A N 1
ATOM 725 C CA . TYR A 1 88 ? -9.696 4.537 5.684 1.00 97.44 88 TYR A CA 1
ATOM 726 C C . TYR A 1 88 ? -9.614 6.038 5.415 1.00 97.44 88 TYR A C 1
ATOM 728 O O . TYR A 1 88 ? -10.620 6.743 5.492 1.00 97.44 88 TYR A O 1
ATOM 736 N N . ALA A 1 89 ? -8.444 6.537 5.025 1.00 96.31 89 ALA A N 1
ATOM 737 C CA . ALA A 1 89 ? -8.197 7.950 4.748 1.00 96.31 89 ALA A CA 1
ATOM 738 C C . ALA A 1 89 ? -8.288 8.282 3.249 1.00 96.31 89 ALA A C 1
ATOM 740 O O . ALA A 1 89 ? -7.991 7.461 2.383 1.00 96.31 89 ALA A O 1
ATOM 741 N N . LYS A 1 90 ? -8.636 9.532 2.924 1.00 93.88 90 LYS A N 1
ATOM 742 C CA . LYS A 1 90 ? -8.723 10.032 1.539 1.00 93.88 90 LYS A CA 1
ATOM 743 C C . LYS A 1 90 ? -7.366 10.085 0.830 1.00 93.88 90 LYS A C 1
ATOM 745 O O . LYS A 1 90 ? -7.291 9.918 -0.388 1.00 93.88 90 LYS A O 1
ATOM 750 N N . ARG A 1 91 ? -6.304 10.382 1.581 1.00 93.19 91 ARG A N 1
ATOM 751 C CA . ARG A 1 91 ? -4.912 10.467 1.118 1.00 93.19 91 ARG A CA 1
ATOM 752 C C . ARG A 1 91 ? -3.995 9.949 2.217 1.00 93.19 91 ARG A C 1
ATOM 754 O O . ARG A 1 91 ? -4.288 10.127 3.394 1.00 93.19 91 ARG A O 1
ATOM 761 N N . SER A 1 92 ? -2.882 9.338 1.833 1.00 94.06 92 SER A N 1
ATOM 762 C CA . SER A 1 92 ? -1.946 8.714 2.773 1.00 94.06 92 SER A CA 1
ATOM 763 C C . SER A 1 92 ? -1.295 9.697 3.742 1.00 94.06 92 SER A C 1
ATOM 765 O O . SER A 1 92 ? -1.175 9.391 4.920 1.00 94.06 92 SER A O 1
ATOM 767 N N . PHE A 1 93 ? -0.942 10.899 3.285 1.00 93.50 93 PHE A N 1
ATOM 768 C CA . PHE A 1 93 ? -0.327 11.923 4.139 1.00 93.50 93 PHE A CA 1
ATOM 769 C C . PHE A 1 93 ? -1.274 12.487 5.216 1.00 93.50 93 PHE A C 1
ATOM 771 O O . PHE A 1 93 ? -0.818 13.210 6.093 1.00 93.50 93 PHE A O 1
ATOM 778 N N . LEU A 1 94 ? -2.574 12.166 5.157 1.00 95.81 94 LEU A N 1
ATOM 779 C CA . LEU A 1 94 ? -3.566 12.556 6.168 1.00 95.81 94 LEU A CA 1
ATOM 780 C C . LEU A 1 94 ? -3.678 11.529 7.304 1.00 95.81 94 LEU A C 1
ATOM 782 O O . LEU A 1 94 ? -4.317 11.809 8.312 1.00 95.81 94 LEU A O 1
ATOM 786 N N . VAL A 1 95 ? -3.082 10.340 7.158 1.00 96.69 95 VAL A N 1
ATOM 787 C CA . VAL A 1 95 ? -3.140 9.279 8.177 1.00 96.69 95 VAL A CA 1
ATOM 788 C C . VAL A 1 95 ? -2.605 9.748 9.540 1.00 96.69 95 VAL A C 1
ATOM 790 O O . VAL A 1 95 ? -3.314 9.520 10.520 1.00 96.69 95 VAL A O 1
ATOM 793 N N . PRO A 1 96 ? -1.451 10.448 9.641 1.00 95.69 96 PRO A N 1
ATOM 794 C CA . PRO A 1 96 ? -0.957 10.933 10.932 1.00 95.69 96 PRO A CA 1
ATOM 795 C C . PRO A 1 96 ? -1.936 11.886 11.630 1.00 95.69 96 PRO A C 1
ATOM 797 O O . PRO A 1 96 ? -2.246 11.694 12.799 1.00 95.69 96 PRO A O 1
ATOM 800 N N . GLU A 1 97 ? -2.500 12.852 10.896 1.00 95.88 97 GLU A N 1
ATOM 801 C CA . GLU A 1 97 ? -3.449 13.832 11.444 1.00 95.88 97 GLU A CA 1
ATOM 802 C C . GLU A 1 97 ? -4.727 13.163 11.975 1.00 95.88 97 GLU A C 1
ATOM 804 O O . GLU A 1 97 ? -5.207 13.490 13.062 1.00 95.88 97 GLU A O 1
ATOM 809 N N . ILE A 1 98 ? -5.277 12.199 11.226 1.00 97.25 98 ILE A N 1
ATOM 810 C CA . ILE A 1 98 ? -6.455 11.440 11.662 1.00 97.25 98 ILE A CA 1
ATOM 811 C C . ILE A 1 98 ? -6.098 10.597 12.892 1.00 97.25 98 ILE A C 1
ATOM 813 O O . ILE A 1 98 ? -6.855 10.592 13.858 1.00 97.25 98 ILE A O 1
ATOM 817 N N . SER A 1 99 ? -4.958 9.902 12.869 1.00 97.56 99 SER A N 1
ATOM 818 C CA . SER A 1 99 ? -4.497 9.049 13.969 1.00 97.56 99 SER A CA 1
ATOM 819 C C . SER A 1 99 ? -4.351 9.833 15.275 1.00 97.56 99 SER A C 1
ATOM 821 O O . SER A 1 99 ? -4.932 9.437 16.288 1.00 97.56 99 SER A O 1
ATOM 823 N N . ASP A 1 100 ? -3.662 10.976 15.238 1.00 97.06 100 ASP A N 1
ATOM 824 C CA . ASP A 1 100 ? -3.479 11.846 16.403 1.00 97.06 100 ASP A CA 1
ATOM 825 C C . ASP A 1 100 ? -4.825 12.313 16.958 1.00 97.06 100 ASP A C 1
ATOM 827 O O . ASP A 1 100 ? -5.071 12.243 18.164 1.00 97.06 100 ASP A O 1
ATOM 831 N N . TYR A 1 101 ? -5.743 12.727 16.083 1.00 96.88 101 TYR A N 1
ATOM 832 C CA . TYR A 1 101 ? -7.074 13.154 16.502 1.00 96.88 101 TYR A CA 1
ATOM 833 C C . TYR A 1 101 ? -7.867 12.021 17.170 1.00 96.88 101 TYR A C 1
ATOM 835 O O . TYR A 1 101 ? -8.508 12.229 18.203 1.00 96.88 101 TYR A O 1
ATOM 843 N N . LEU A 1 102 ? -7.811 10.797 16.636 1.00 97.00 102 LEU A N 1
ATOM 844 C CA . LEU A 1 102 ? -8.464 9.649 17.273 1.00 97.00 102 LEU A CA 1
ATOM 845 C C . LEU A 1 102 ? -7.864 9.345 18.653 1.00 97.00 102 LEU A C 1
ATOM 847 O O . LEU A 1 102 ? -8.610 9.078 19.600 1.00 97.00 102 LEU A O 1
ATOM 851 N N . PHE A 1 103 ? -6.543 9.452 18.785 1.00 96.69 103 PHE A N 1
ATOM 852 C CA . PHE A 1 103 ? -5.847 9.223 20.045 1.00 96.69 103 PHE A CA 1
ATOM 853 C C . PHE A 1 103 ? -6.194 10.277 21.101 1.00 96.69 103 PHE A C 1
ATOM 855 O O . PHE A 1 103 ? -6.665 9.932 22.187 1.00 96.69 103 PHE A O 1
ATOM 862 N N . PHE A 1 104 ? -6.036 11.564 20.782 1.00 96.31 104 PHE A N 1
ATOM 863 C CA . PHE A 1 104 ? -6.195 12.651 21.751 1.00 96.31 104 PHE A CA 1
ATOM 864 C C . PHE A 1 104 ? -7.653 13.058 22.002 1.00 96.31 104 PHE A C 1
ATOM 866 O O . PHE A 1 104 ? -7.970 13.503 23.106 1.00 96.31 104 PHE A O 1
ATOM 873 N N . ASN A 1 105 ? -8.553 12.909 21.022 1.00 95.31 105 ASN A N 1
ATOM 874 C CA . ASN A 1 105 ? -9.932 13.409 21.119 1.00 95.31 105 ASN A CA 1
ATOM 875 C C . ASN A 1 105 ? -10.989 12.305 21.233 1.00 95.31 105 ASN A C 1
ATOM 877 O O . ASN A 1 105 ? -12.053 12.551 21.802 1.00 95.31 105 ASN A O 1
ATOM 881 N N . HIS A 1 106 ? -10.711 11.098 20.734 1.00 93.56 106 HIS A N 1
ATOM 882 C CA . HIS A 1 106 ? -11.639 9.964 20.812 1.00 93.56 106 HIS A CA 1
ATOM 883 C C . HIS A 1 106 ? -11.189 8.871 21.783 1.00 93.56 106 HIS A C 1
ATOM 885 O O . HIS A 1 106 ? -11.953 7.938 22.027 1.00 93.56 106 HIS A O 1
ATOM 891 N N . ASN A 1 107 ? -10.000 9.004 22.385 1.00 94.62 107 ASN A N 1
ATOM 892 C CA . ASN A 1 107 ? -9.432 8.019 23.305 1.00 94.62 107 ASN A CA 1
ATOM 893 C C . ASN A 1 107 ? -9.392 6.610 22.678 1.00 94.62 107 ASN A C 1
ATOM 895 O O . ASN A 1 107 ? -9.690 5.607 23.334 1.00 94.62 107 ASN A O 1
ATOM 899 N N . LEU A 1 108 ? -9.065 6.560 21.386 1.00 96.88 108 LEU A N 1
ATOM 900 C CA . LEU A 1 108 ? -8.833 5.342 20.623 1.00 96.88 108 LEU A CA 1
ATOM 901 C C . LEU A 1 108 ? -7.333 5.187 20.407 1.00 96.88 108 LEU A C 1
ATOM 903 O O . LEU A 1 108 ? -6.675 6.089 19.898 1.00 96.88 108 LEU A O 1
ATOM 907 N N . TYR A 1 109 ? -6.792 4.031 20.764 1.00 95.81 109 TYR A N 1
ATOM 908 C CA . TYR A 1 109 ? -5.438 3.682 20.371 1.00 95.81 109 TYR A CA 1
ATOM 909 C C . TYR A 1 109 ? -5.391 3.404 18.875 1.00 95.81 109 TYR A C 1
ATOM 911 O O . TYR A 1 109 ? -6.369 2.934 18.288 1.00 95.81 109 TYR A O 1
ATOM 919 N N . THR A 1 110 ? -4.244 3.689 18.268 1.00 95.69 110 THR A N 1
ATOM 920 C CA . THR A 1 110 ? -4.018 3.483 16.842 1.00 95.69 110 THR A CA 1
ATOM 921 C C . THR A 1 110 ? -2.775 2.630 16.615 1.00 95.69 110 THR A C 1
ATOM 923 O O . THR A 1 110 ? -1.836 2.643 17.411 1.00 95.69 110 THR A O 1
ATOM 926 N N . ALA A 1 111 ? -2.765 1.862 15.530 1.00 94.25 111 ALA A N 1
ATOM 927 C CA . ALA A 1 111 ? -1.627 1.048 15.109 1.00 94.25 111 ALA A CA 1
ATOM 928 C C . ALA A 1 111 ? -1.506 1.050 13.582 1.00 94.25 111 ALA A C 1
ATOM 930 O O . ALA A 1 111 ? -2.482 1.326 12.884 1.00 94.25 111 ALA A O 1
ATOM 931 N N . GLU A 1 112 ? -0.308 0.746 13.079 1.00 92.81 112 GLU A N 1
ATOM 932 C CA . GLU A 1 112 ? 0.001 0.665 11.640 1.00 92.81 112 GLU A CA 1
ATOM 933 C C . GLU A 1 112 ? -0.214 1.975 10.854 1.00 92.81 112 GLU A C 1
ATOM 935 O O . GLU A 1 112 ? -0.339 1.966 9.630 1.00 92.81 112 GLU A O 1
ATOM 940 N N . HIS A 1 113 ? -0.254 3.117 11.544 1.00 93.00 113 HIS A N 1
ATOM 941 C CA . HIS A 1 113 ? -0.455 4.441 10.945 1.00 93.00 113 HIS A CA 1
ATOM 942 C C . HIS A 1 113 ? 0.844 5.073 10.409 1.00 93.00 113 HIS A C 1
ATOM 944 O O . HIS A 1 113 ? 0.803 6.090 9.719 1.00 93.00 113 HIS A O 1
ATOM 950 N N . ASP A 1 114 ? 1.993 4.475 10.715 1.00 91.44 114 ASP A N 1
ATOM 951 C CA . ASP A 1 114 ? 3.350 4.938 10.410 1.00 91.44 114 ASP A CA 1
ATOM 952 C C . ASP A 1 114 ? 3.998 4.196 9.228 1.00 91.44 114 ASP A C 1
ATOM 954 O O . ASP A 1 114 ? 5.172 4.394 8.918 1.00 91.44 114 ASP A O 1
ATOM 958 N N . ILE A 1 115 ? 3.227 3.365 8.526 1.00 90.94 115 ILE A N 1
ATOM 959 C CA . ILE A 1 115 ? 3.721 2.561 7.409 1.00 90.94 115 ILE A CA 1
ATOM 960 C C . ILE A 1 115 ? 3.647 3.384 6.116 1.00 90.94 115 ILE A C 1
ATOM 962 O O . ILE A 1 115 ? 2.557 3.818 5.721 1.00 90.94 115 ILE A O 1
ATOM 966 N N . PRO A 1 116 ? 4.772 3.586 5.398 1.00 92.06 116 PRO A N 1
ATOM 967 C CA . PRO A 1 116 ? 4.773 4.276 4.116 1.00 92.06 116 PRO A CA 1
ATOM 968 C C . PRO A 1 116 ? 3.754 3.676 3.146 1.00 92.06 116 PRO A C 1
ATOM 970 O O . PRO A 1 116 ? 3.707 2.465 2.934 1.00 92.06 116 PRO A O 1
ATOM 973 N N . TYR A 1 117 ? 2.960 4.530 2.497 1.00 91.81 117 TYR A N 1
ATOM 974 C CA . TYR A 1 117 ? 1.793 4.071 1.737 1.00 91.81 117 TYR A CA 1
ATOM 975 C C . TYR A 1 117 ? 2.114 3.074 0.619 1.00 91.81 117 TYR A C 1
ATOM 977 O O . TYR A 1 117 ? 1.354 2.134 0.398 1.00 91.81 117 TYR A O 1
ATOM 985 N N . HIS A 1 118 ? 3.252 3.247 -0.057 1.00 88.12 118 HIS A N 1
ATOM 986 C CA . HIS A 1 118 ? 3.710 2.302 -1.074 1.00 88.12 118 HIS A CA 1
ATOM 987 C C . HIS A 1 118 ? 3.948 0.909 -0.479 1.00 88.12 118 HIS A C 1
ATOM 989 O O . HIS A 1 118 ? 3.509 -0.079 -1.054 1.00 88.12 118 HIS A O 1
ATOM 995 N N . GLN A 1 119 ? 4.579 0.826 0.695 1.00 88.81 119 GLN A N 1
ATOM 996 C CA . GLN A 1 119 ? 4.824 -0.444 1.382 1.00 88.81 119 GLN A CA 1
ATOM 997 C C . GLN A 1 119 ? 3.515 -1.059 1.878 1.00 88.81 119 GLN A C 1
ATOM 999 O O . GLN A 1 119 ? 3.281 -2.241 1.649 1.00 88.81 119 GLN A O 1
ATOM 1004 N N . ARG A 1 120 ? 2.629 -0.244 2.467 1.00 91.88 120 ARG A N 1
ATOM 1005 C CA . ARG A 1 120 ? 1.288 -0.667 2.895 1.00 91.88 120 ARG A CA 1
ATOM 1006 C C . ARG A 1 120 ? 0.519 -1.317 1.748 1.00 91.88 120 ARG A C 1
ATOM 1008 O O . ARG A 1 120 ? 0.077 -2.450 1.881 1.00 91.88 120 ARG A O 1
ATOM 1015 N N . ALA A 1 121 ? 0.424 -0.639 0.608 1.00 90.25 121 ALA A N 1
ATOM 1016 C CA . ALA A 1 121 ? -0.274 -1.175 -0.553 1.00 90.25 121 ALA A CA 1
ATOM 1017 C C . ALA A 1 121 ? 0.325 -2.503 -1.039 1.00 90.25 121 ALA A C 1
ATOM 1019 O O . ALA A 1 121 ? -0.417 -3.447 -1.294 1.00 90.25 121 ALA A O 1
ATOM 1020 N N . LEU A 1 122 ? 1.654 -2.595 -1.150 1.00 86.06 122 LEU A N 1
ATOM 1021 C CA . LEU A 1 122 ? 2.324 -3.821 -1.592 1.00 86.06 122 LEU A CA 1
ATOM 1022 C C . LEU A 1 122 ? 2.056 -5.000 -0.649 1.00 86.06 122 LEU A C 1
ATOM 1024 O O . LEU A 1 122 ? 1.731 -6.085 -1.125 1.00 86.06 122 LEU A O 1
ATOM 1028 N N . ILE A 1 123 ? 2.143 -4.777 0.665 1.00 86.31 123 ILE A N 1
ATOM 1029 C CA . ILE A 1 123 ? 1.870 -5.802 1.681 1.00 86.31 123 ILE A CA 1
ATOM 1030 C C . ILE A 1 123 ? 0.414 -6.264 1.598 1.00 86.31 123 ILE A C 1
ATOM 1032 O O . ILE A 1 123 ? 0.148 -7.460 1.618 1.00 86.31 123 ILE A O 1
ATOM 1036 N N . ASP A 1 124 ? -0.530 -5.340 1.449 1.00 88.69 124 ASP A N 1
ATOM 1037 C CA . ASP A 1 124 ? -1.952 -5.663 1.350 1.00 88.69 124 ASP A CA 1
ATOM 1038 C C . ASP A 1 124 ? -2.290 -6.477 0.101 1.00 88.69 124 ASP A C 1
ATOM 1040 O O . ASP A 1 124 ? -3.057 -7.442 0.164 1.00 88.69 124 ASP A O 1
ATOM 1044 N N . PHE A 1 125 ? -1.720 -6.115 -1.049 1.00 85.56 125 PHE A N 1
ATOM 1045 C CA . PHE A 1 125 ? -1.917 -6.879 -2.279 1.00 85.56 125 PHE A CA 1
ATOM 1046 C C . PHE A 1 125 ? -1.311 -8.276 -2.192 1.00 85.56 125 PHE A C 1
ATOM 1048 O O . PHE A 1 125 ? -1.933 -9.233 -2.659 1.00 85.56 125 PHE A O 1
ATOM 1055 N N . ALA A 1 126 ? -0.144 -8.382 -1.561 1.00 80.75 126 ALA A N 1
ATOM 1056 C CA . ALA A 1 126 ? 0.527 -9.642 -1.304 1.00 80.75 126 ALA A CA 1
ATOM 1057 C C . ALA A 1 126 ? -0.288 -10.542 -0.365 1.00 80.75 126 ALA A C 1
ATOM 1059 O O . ALA A 1 126 ? -0.498 -11.712 -0.677 1.00 80.75 126 ALA A O 1
ATOM 1060 N N . ALA A 1 127 ? -0.787 -9.988 0.743 1.00 82.56 127 ALA A N 1
ATOM 1061 C CA . ALA A 1 127 ? -1.559 -10.705 1.756 1.00 82.56 127 ALA A CA 1
ATOM 1062 C C . ALA A 1 127 ? -2.961 -11.119 1.280 1.00 82.56 127 ALA A C 1
ATOM 1064 O O . ALA A 1 127 ? -3.547 -12.048 1.824 1.00 82.56 127 ALA A O 1
ATOM 1065 N N . SER A 1 128 ? -3.511 -10.429 0.277 1.00 79.56 128 SER A N 1
ATOM 1066 C CA . SER A 1 128 ? -4.819 -10.745 -0.314 1.00 79.56 128 SER A CA 1
ATOM 1067 C C . SER A 1 128 ? -4.734 -11.593 -1.588 1.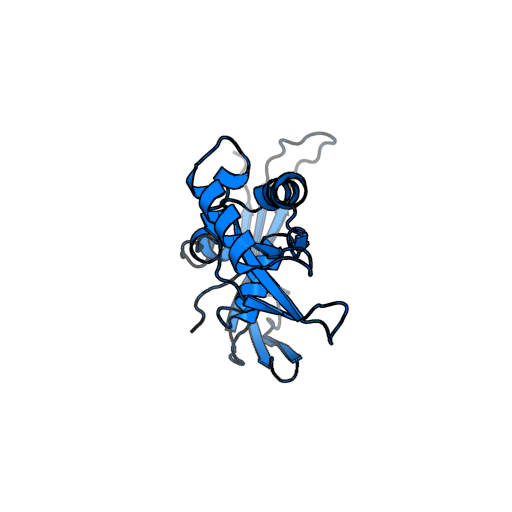00 79.56 128 SER A C 1
ATOM 1069 O O . SER A 1 128 ? -5.737 -11.722 -2.290 1.00 79.56 128 SER A O 1
ATOM 1071 N N . ASP A 1 129 ? -3.548 -12.121 -1.922 1.00 71.75 129 ASP A N 1
ATOM 1072 C CA . ASP A 1 129 ? -3.260 -12.855 -3.166 1.00 71.75 129 ASP A CA 1
ATOM 1073 C C . ASP A 1 129 ? -3.716 -12.131 -4.446 1.00 71.75 129 ASP A C 1
ATOM 1075 O O . ASP A 1 129 ? -3.960 -12.733 -5.495 1.00 71.75 129 ASP A O 1
ATOM 1079 N N . ARG A 1 130 ? -3.821 -10.799 -4.384 1.00 73.12 130 ARG A N 1
ATOM 1080 C CA . ARG A 1 130 ? -4.213 -9.970 -5.528 1.00 73.12 130 ARG A CA 1
ATOM 1081 C C . ARG A 1 130 ? -3.042 -9.747 -6.470 1.00 73.12 130 ARG A C 1
ATOM 1083 O O . ARG A 1 130 ? -3.235 -9.766 -7.684 1.00 73.12 130 ARG A O 1
ATOM 1090 N N . ALA A 1 131 ? -1.860 -9.497 -5.914 1.00 72.75 131 ALA A N 1
ATOM 1091 C CA . ALA A 1 131 ? -0.636 -9.305 -6.677 1.00 72.75 131 ALA A CA 1
ATOM 1092 C C . ALA A 1 131 ? 0.597 -9.445 -5.779 1.00 72.75 131 ALA A C 1
ATOM 1094 O O . ALA A 1 131 ? 0.605 -8.985 -4.639 1.00 72.75 131 ALA A O 1
ATOM 1095 N N . TRP A 1 132 ? 1.658 -10.026 -6.331 1.00 70.56 132 TRP A N 1
ATOM 1096 C CA . TRP A 1 132 ? 2.983 -10.068 -5.726 1.00 70.56 132 TRP A CA 1
ATOM 1097 C C . TRP A 1 132 ? 3.995 -9.494 -6.715 1.00 70.56 132 TRP A C 1
ATOM 1099 O O . TRP A 1 132 ? 3.895 -9.710 -7.925 1.00 70.56 132 TRP A O 1
ATOM 1109 N N . VAL A 1 133 ? 4.946 -8.709 -6.213 1.00 71.06 133 VAL A N 1
ATOM 1110 C CA . VAL A 1 133 ? 5.914 -8.018 -7.069 1.00 71.06 133 VAL A CA 1
ATOM 1111 C C . VAL A 1 133 ? 6.820 -9.051 -7.731 1.00 71.06 133 VAL A C 1
ATOM 1113 O O . VAL A 1 133 ? 7.427 -9.874 -7.054 1.00 71.06 133 VAL A O 1
ATOM 1116 N N . PHE A 1 134 ? 6.898 -8.991 -9.060 1.00 69.81 134 PHE A N 1
ATOM 1117 C CA . PHE A 1 134 ? 7.668 -9.908 -9.899 1.00 69.81 134 PHE A CA 1
ATOM 1118 C C . PHE A 1 134 ? 7.269 -11.381 -9.827 1.00 69.81 134 PHE A C 1
ATOM 1120 O O . PHE A 1 134 ? 8.069 -12.180 -10.283 1.00 69.81 134 PHE A O 1
ATOM 1127 N N . ASP A 1 135 ? 6.091 -11.770 -9.330 1.00 79.44 135 ASP A N 1
ATOM 1128 C CA . ASP A 1 135 ? 5.647 -13.173 -9.385 1.00 79.44 135 ASP A CA 1
ATOM 1129 C C . ASP A 1 135 ? 5.250 -13.562 -10.816 1.00 79.44 135 ASP A C 1
ATOM 1131 O O . ASP A 1 135 ? 4.350 -12.973 -11.423 1.00 79.44 135 ASP A O 1
ATOM 1135 N N . THR A 1 136 ? 5.956 -14.540 -11.377 1.00 82.44 136 THR A N 1
ATOM 1136 C CA . THR A 1 136 ? 5.679 -15.068 -12.713 1.00 82.44 136 THR A CA 1
ATOM 1137 C C . THR A 1 136 ? 4.869 -16.362 -12.692 1.00 82.44 136 THR A C 1
ATOM 1139 O O . THR A 1 136 ? 4.563 -16.894 -13.762 1.00 82.44 136 THR A O 1
ATOM 1142 N N . GLU A 1 137 ? 4.496 -16.858 -11.509 1.00 86.38 137 GLU A N 1
ATOM 1143 C CA . GLU A 1 137 ? 3.829 -18.145 -11.299 1.00 86.38 137 GLU A CA 1
ATOM 1144 C C . GLU A 1 137 ? 4.643 -19.322 -11.875 1.00 86.38 137 GLU A C 1
ATOM 1146 O O . GLU A 1 137 ? 4.091 -20.205 -12.540 1.00 86.38 137 GLU A O 1
ATOM 1151 N N . GLY A 1 138 ? 5.971 -19.281 -11.717 1.00 86.69 138 GLY A N 1
ATOM 1152 C CA . GLY A 1 138 ? 6.902 -20.283 -12.248 1.00 86.69 138 GLY A CA 1
ATOM 1153 C C . GLY A 1 138 ? 6.987 -20.302 -13.779 1.00 86.69 138 GLY A C 1
ATOM 1154 O O . GLY A 1 138 ? 7.486 -21.258 -14.369 1.00 86.69 138 GLY A O 1
ATOM 1155 N N . LYS A 1 139 ? 6.468 -19.270 -14.460 1.00 88.25 139 LYS A N 1
ATOM 1156 C CA . LYS A 1 139 ? 6.491 -19.173 -15.924 1.00 88.25 139 LYS A CA 1
ATOM 1157 C C . LYS A 1 139 ? 7.552 -18.185 -16.360 1.00 88.25 139 LYS A C 1
ATOM 1159 O O . LYS A 1 139 ? 7.527 -17.026 -15.976 1.00 88.25 139 LYS A O 1
ATOM 1164 N N . LYS A 1 140 ? 8.374 -18.583 -17.320 1.00 88.88 140 LYS A N 1
ATOM 1165 C CA . LYS A 1 140 ? 9.271 -17.661 -18.017 1.00 88.88 140 LYS A CA 1
ATOM 1166 C C . LYS A 1 140 ? 8.526 -16.422 -18.554 1.00 88.88 140 LYS A C 1
ATOM 1168 O O . LYS A 1 140 ? 7.591 -16.537 -19.355 1.00 88.88 140 LYS A O 1
ATOM 1173 N N . LYS A 1 141 ? 8.958 -15.232 -18.132 1.00 86.00 141 LYS A N 1
ATOM 1174 C CA . LYS A 1 141 ? 8.496 -13.919 -18.607 1.00 86.00 141 LYS A CA 1
ATOM 1175 C C . LYS A 1 141 ? 9.672 -13.133 -19.168 1.00 86.00 141 LYS A C 1
ATOM 1177 O O . LYS A 1 141 ? 10.716 -13.045 -18.534 1.00 86.00 141 LYS A O 1
ATOM 1182 N N . ASN A 1 142 ? 9.479 -12.520 -20.331 1.00 84.06 142 ASN A N 1
ATOM 1183 C CA . ASN A 1 142 ? 10.486 -11.647 -20.924 1.00 84.06 142 ASN A CA 1
ATOM 1184 C C . ASN A 1 142 ? 10.254 -10.208 -20.456 1.00 84.06 142 ASN A C 1
ATOM 1186 O O . ASN A 1 142 ? 9.150 -9.679 -20.603 1.00 84.06 142 ASN A O 1
ATOM 1190 N N . LEU A 1 143 ? 11.292 -9.586 -19.908 1.00 81.12 143 LEU A N 1
ATOM 1191 C CA . LEU A 1 143 ? 11.347 -8.167 -19.588 1.00 81.12 143 LEU A CA 1
ATOM 1192 C C . LEU A 1 143 ? 12.200 -7.467 -20.640 1.00 81.12 143 LEU A C 1
ATOM 1194 O O . LEU A 1 143 ? 13.285 -7.938 -20.978 1.00 81.12 143 LEU A O 1
ATOM 1198 N N . LYS A 1 144 ? 11.714 -6.327 -21.127 1.00 79.12 144 LYS A N 1
ATOM 1199 C CA . LYS A 1 144 ? 12.462 -5.475 -22.046 1.00 79.12 144 LYS A CA 1
ATOM 1200 C C . LYS A 1 144 ? 13.192 -4.410 -21.243 1.00 79.12 144 LYS A C 1
ATOM 1202 O O . LYS A 1 144 ? 12.555 -3.548 -20.647 1.00 79.12 144 LYS A O 1
ATOM 1207 N N . VAL A 1 145 ? 14.513 -4.469 -21.240 1.00 79.19 145 VAL A N 1
ATOM 1208 C CA . VAL A 1 145 ? 15.381 -3.551 -20.506 1.00 79.19 145 VAL A CA 1
ATOM 1209 C C . VAL A 1 145 ? 15.931 -2.518 -21.478 1.00 79.19 145 VAL A C 1
ATOM 1211 O O . VAL A 1 145 ? 16.579 -2.871 -22.462 1.00 79.19 145 VAL A O 1
ATOM 1214 N N . LEU A 1 146 ? 15.679 -1.240 -21.201 1.00 82.56 146 LEU A N 1
ATOM 1215 C CA . LEU A 1 146 ? 16.291 -0.117 -21.906 1.00 82.56 146 LEU A CA 1
ATOM 1216 C C . LEU A 1 146 ? 17.522 0.343 -21.124 1.00 82.56 146 LEU A C 1
ATOM 1218 O O . LEU A 1 146 ? 17.407 0.733 -19.964 1.00 82.56 146 LEU A O 1
ATOM 1222 N N . VAL A 1 147 ? 18.678 0.338 -21.776 1.00 81.75 147 VAL A N 1
ATOM 1223 C CA . VAL A 1 147 ? 19.909 0.938 -21.255 1.00 81.75 147 VAL A CA 1
ATOM 1224 C C . VAL A 1 147 ? 20.213 2.160 -22.105 1.00 81.75 147 VAL A C 1
ATOM 1226 O O . VAL A 1 147 ? 20.126 2.096 -23.332 1.00 81.75 147 VAL A O 1
ATOM 1229 N N . TYR A 1 148 ? 20.541 3.276 -21.467 1.00 86.50 148 TYR A N 1
ATOM 1230 C CA . TYR A 1 148 ? 20.868 4.511 -22.162 1.00 86.50 148 TYR A CA 1
ATOM 1231 C C . TYR A 1 148 ? 21.969 5.270 -21.431 1.00 86.50 148 TYR A C 1
ATOM 1233 O O . TYR A 1 148 ? 22.155 5.098 -20.227 1.00 86.50 148 TYR A O 1
ATOM 1241 N N . ASP A 1 149 ? 22.662 6.111 -22.184 1.00 88.19 149 ASP A N 1
ATOM 1242 C CA . ASP A 1 149 ? 23.697 7.008 -21.701 1.00 88.19 149 ASP A CA 1
ATOM 1243 C C . ASP A 1 149 ? 23.655 8.325 -22.482 1.00 88.19 149 ASP A C 1
ATOM 1245 O O . ASP A 1 149 ? 23.219 8.357 -23.641 1.00 88.19 149 ASP A O 1
ATOM 1249 N N . ILE A 1 150 ? 24.062 9.417 -21.841 1.00 89.81 150 ILE A N 1
ATOM 1250 C CA . ILE A 1 150 ? 24.045 10.757 -22.433 1.00 89.81 150 ILE A CA 1
ATOM 1251 C C . ILE A 1 150 ? 25.414 11.408 -22.325 1.00 89.81 150 ILE A C 1
ATOM 1253 O O . ILE A 1 150 ? 26.081 11.288 -21.305 1.00 89.81 150 ILE A O 1
ATOM 1257 N N . GLU A 1 151 ? 25.785 12.166 -23.351 1.00 89.75 151 GLU A N 1
ATOM 1258 C CA . GLU A 1 151 ? 27.037 12.916 -23.367 1.00 89.75 151 GLU A CA 1
ATOM 1259 C C . GLU A 1 151 ? 26.790 14.391 -23.669 1.00 89.75 151 GLU A C 1
ATOM 1261 O O . GLU A 1 151 ? 25.949 14.759 -24.501 1.00 89.75 151 GLU A O 1
ATOM 1266 N N . THR A 1 152 ? 27.580 15.229 -23.006 1.00 86.50 152 THR A N 1
ATOM 1267 C CA . THR A 1 152 ? 27.703 16.665 -23.260 1.00 86.50 152 THR A CA 1
ATOM 1268 C C . THR A 1 152 ? 29.132 16.951 -23.711 1.00 86.50 152 THR A C 1
ATOM 1270 O O . THR A 1 152 ? 30.091 16.538 -23.061 1.00 86.50 152 THR A O 1
ATOM 1273 N N . THR A 1 153 ? 29.295 17.660 -24.819 1.00 79.94 153 THR A N 1
ATOM 1274 C CA . THR A 1 153 ? 30.597 18.027 -25.395 1.00 79.94 153 THR A CA 1
ATOM 1275 C C . THR A 1 153 ? 31.175 19.302 -24.786 1.00 79.94 153 THR A C 1
ATOM 1277 O O . THR A 1 153 ? 32.389 19.504 -24.816 1.00 79.94 153 THR A O 1
ATOM 1280 N N . GLU A 1 154 ? 30.324 20.140 -24.195 1.00 77.31 154 GLU A N 1
ATOM 1281 C CA . GLU A 1 154 ? 30.714 21.309 -23.413 1.00 77.31 154 GLU A CA 1
ATOM 1282 C C . GLU A 1 154 ? 30.730 20.954 -21.919 1.00 77.31 154 GLU A C 1
ATOM 1284 O O . GLU A 1 154 ? 29.770 20.390 -21.400 1.00 77.31 154 GLU A O 1
ATOM 1289 N N . PHE A 1 155 ? 31.809 21.306 -21.214 1.00 72.62 155 PHE A N 1
ATOM 1290 C CA . PHE A 1 155 ? 31.876 21.234 -19.754 1.00 72.62 155 PHE A CA 1
ATOM 1291 C C . PHE A 1 155 ? 32.403 22.561 -19.211 1.00 72.62 155 PHE A C 1
ATOM 1293 O O . PHE A 1 155 ? 33.549 22.935 -19.468 1.00 72.62 155 PHE A O 1
ATOM 1300 N N . GLU A 1 156 ? 31.566 23.271 -18.458 1.00 76.62 156 GLU A N 1
ATOM 1301 C CA . GLU A 1 156 ? 31.921 24.523 -17.791 1.00 76.62 156 GLU A CA 1
ATOM 1302 C C . GLU A 1 156 ? 31.426 24.485 -16.341 1.00 76.62 156 GLU A C 1
ATOM 1304 O O . GLU A 1 156 ? 30.259 24.195 -16.067 1.00 76.62 156 GLU A O 1
ATOM 1309 N N . GLU A 1 157 ? 32.328 24.748 -15.393 1.00 77.50 157 GLU A N 1
ATOM 1310 C CA . GLU A 1 157 ? 32.025 24.677 -13.964 1.00 77.50 157 GLU A CA 1
ATOM 1311 C C . GLU A 1 157 ? 30.940 25.702 -13.585 1.00 77.50 157 GLU A C 1
ATOM 1313 O O . GLU A 1 157 ? 31.081 26.901 -13.814 1.00 77.50 157 GLU A O 1
ATOM 1318 N N . GLY A 1 158 ? 29.836 25.224 -13.003 1.00 78.81 158 GLY A N 1
ATOM 1319 C CA . GLY A 1 158 ? 28.710 26.061 -12.569 1.00 78.81 158 GLY A CA 1
ATOM 1320 C C . GLY A 1 158 ? 27.637 26.324 -13.632 1.00 78.81 158 GLY A C 1
ATOM 1321 O O . GLY A 1 158 ? 26.603 26.913 -13.305 1.00 78.81 158 GLY A O 1
ATOM 1322 N N . ARG A 1 159 ? 27.823 25.856 -14.871 1.00 79.19 159 ARG A N 1
ATOM 1323 C CA . ARG A 1 159 ? 26.829 25.984 -15.941 1.00 79.19 159 ARG A CA 1
ATOM 1324 C C . ARG A 1 159 ? 25.860 24.794 -15.928 1.00 79.19 159 ARG A C 1
ATOM 1326 O O . ARG A 1 159 ? 26.278 23.644 -15.961 1.00 79.19 159 ARG A O 1
ATOM 1333 N N . THR A 1 160 ? 24.556 25.067 -15.841 1.00 78.38 160 THR A N 1
ATOM 1334 C CA . THR A 1 160 ? 23.495 24.036 -15.709 1.00 78.38 160 THR A CA 1
ATOM 1335 C C . THR A 1 160 ? 22.568 23.948 -16.922 1.00 78.38 160 THR A C 1
ATOM 1337 O O . THR A 1 160 ? 21.705 23.078 -16.976 1.00 78.38 160 THR A O 1
ATOM 1340 N N . ASP A 1 161 ? 22.750 24.827 -17.907 1.00 83.38 161 ASP A N 1
ATOM 1341 C CA . ASP A 1 161 ? 21.954 24.945 -19.132 1.00 83.38 161 ASP A CA 1
ATOM 1342 C C . ASP A 1 161 ? 22.663 24.343 -20.359 1.00 83.38 161 ASP A C 1
ATOM 1344 O O . ASP A 1 161 ? 22.463 24.789 -21.489 1.00 83.38 161 ASP A O 1
ATOM 1348 N N . LEU A 1 162 ? 23.515 23.340 -20.142 1.00 83.94 162 LEU A N 1
ATOM 1349 C CA . LEU A 1 162 ? 24.247 22.668 -21.211 1.00 83.94 162 LEU A CA 1
ATOM 1350 C C . LEU A 1 162 ? 23.311 21.720 -21.984 1.00 83.94 162 LEU A C 1
ATOM 1352 O O . LEU A 1 162 ? 22.600 20.924 -21.360 1.00 83.94 162 LEU A O 1
ATOM 1356 N N . PRO A 1 163 ? 23.269 21.792 -23.327 1.00 85.94 163 PRO A N 1
ATOM 1357 C CA . PRO A 1 163 ? 22.478 20.864 -24.123 1.00 85.94 163 PRO A CA 1
ATOM 1358 C C . PRO A 1 163 ? 23.066 19.448 -24.063 1.00 85.94 163 PRO A C 1
ATOM 1360 O O . PRO A 1 163 ? 24.272 19.264 -23.928 1.00 85.94 163 PRO A O 1
ATOM 1363 N N . ILE A 1 164 ? 22.202 18.440 -24.200 1.00 86.56 164 ILE A N 1
ATOM 1364 C CA . ILE A 1 164 ? 22.635 17.057 -24.431 1.00 86.56 164 ILE A CA 1
ATOM 1365 C C . ILE A 1 164 ? 23.012 16.929 -25.907 1.00 86.56 164 ILE A C 1
ATOM 1367 O O . ILE A 1 164 ? 22.167 17.148 -26.780 1.00 86.56 164 ILE A O 1
ATOM 1371 N N . ASP A 1 165 ? 24.256 16.550 -26.182 1.00 89.25 165 ASP A N 1
ATOM 1372 C CA . ASP A 1 165 ? 24.782 16.448 -27.544 1.00 89.25 165 ASP A CA 1
ATOM 1373 C C . ASP A 1 165 ? 24.590 15.054 -28.134 1.00 89.25 165 ASP A C 1
ATOM 1375 O O . ASP A 1 165 ? 24.367 14.904 -29.338 1.00 89.25 165 ASP A O 1
ATOM 1379 N N . ILE A 1 166 ? 24.669 14.019 -27.297 1.00 90.25 166 ILE A N 1
ATOM 1380 C CA . ILE A 1 166 ? 24.544 12.628 -27.727 1.00 90.25 166 ILE A CA 1
ATOM 1381 C C . ILE A 1 166 ? 23.664 11.873 -26.734 1.00 90.25 166 ILE A C 1
ATOM 1383 O O . ILE A 1 166 ? 23.837 11.982 -25.524 1.00 90.25 166 ILE A O 1
ATOM 1387 N N . LEU A 1 167 ? 22.738 11.076 -27.263 1.00 90.12 167 LEU A N 1
ATOM 1388 C CA . LEU A 1 167 ? 22.023 10.035 -26.530 1.00 90.12 167 LEU A CA 1
ATOM 1389 C C . LEU A 1 167 ? 22.345 8.692 -27.186 1.00 90.12 167 LEU A C 1
ATOM 1391 O O . LEU A 1 167 ? 21.948 8.445 -28.328 1.00 90.12 167 LEU A O 1
ATOM 1395 N N . GLY A 1 168 ? 23.053 7.828 -26.468 1.00 87.56 168 GLY A N 1
ATOM 1396 C CA . GLY A 1 168 ? 23.228 6.427 -26.826 1.00 87.56 168 GLY A CA 1
ATOM 1397 C C . GLY A 1 168 ? 22.186 5.578 -26.110 1.00 87.56 168 GLY A C 1
ATOM 1398 O O . GLY A 1 168 ? 21.948 5.769 -24.921 1.00 87.56 168 GLY A O 1
ATOM 1399 N N . TYR A 1 169 ? 21.552 4.633 -26.795 1.00 87.94 169 TYR A N 1
ATOM 1400 C CA . TYR A 1 169 ? 20.687 3.662 -26.130 1.00 87.94 169 TYR A CA 1
ATOM 1401 C C . TYR A 1 169 ? 20.676 2.312 -26.839 1.00 87.94 169 TYR A C 1
ATOM 1403 O O . TYR A 1 169 ? 20.946 2.198 -28.035 1.00 87.94 169 TYR A O 1
ATOM 1411 N N . THR A 1 170 ? 20.326 1.277 -26.087 1.00 84.88 170 THR A N 1
ATOM 1412 C CA . THR A 1 170 ? 20.052 -0.059 -26.606 1.00 84.88 170 THR A CA 1
ATOM 1413 C C . THR A 1 170 ? 18.961 -0.726 -25.775 1.00 84.88 170 THR A C 1
ATOM 1415 O O . THR A 1 170 ? 18.683 -0.331 -24.641 1.00 84.88 170 THR A O 1
ATOM 1418 N N . SER A 1 171 ? 18.291 -1.719 -26.345 1.00 84.06 171 SER A N 1
ATOM 1419 C CA . SER A 1 171 ? 17.286 -2.508 -25.638 1.00 84.06 171 SER A CA 1
ATOM 1420 C C . SER A 1 171 ? 17.669 -3.972 -25.677 1.00 84.06 171 SER A C 1
ATOM 1422 O O . SER A 1 171 ? 17.959 -4.503 -26.747 1.00 84.06 171 SER A O 1
ATOM 1424 N N . ILE A 1 172 ? 17.622 -4.622 -24.522 1.00 82.44 172 ILE A N 1
ATOM 1425 C CA . ILE A 1 172 ? 17.849 -6.057 -24.393 1.00 82.44 172 ILE A CA 1
ATOM 1426 C C . ILE A 1 172 ? 16.626 -6.717 -23.777 1.00 82.44 172 ILE A C 1
ATOM 1428 O O . ILE A 1 172 ? 15.962 -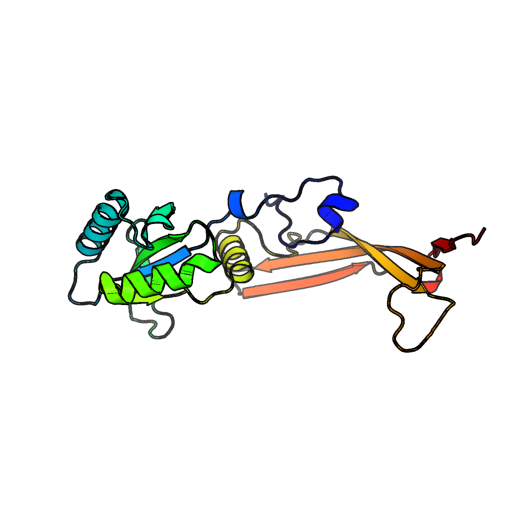6.142 -22.916 1.00 82.44 172 ILE A O 1
ATOM 1432 N N . ASP A 1 173 ? 16.352 -7.941 -24.201 1.00 83.44 173 ASP A N 1
ATOM 1433 C CA . ASP A 1 173 ? 15.341 -8.769 -23.565 1.00 83.44 173 ASP A CA 1
ATOM 1434 C C . ASP A 1 173 ? 16.039 -9.691 -22.558 1.00 83.44 173 ASP A C 1
ATOM 1436 O O . ASP A 1 173 ? 16.993 -10.393 -22.903 1.00 83.44 173 ASP A O 1
ATOM 1440 N N . ILE A 1 174 ? 15.569 -9.687 -21.313 1.00 85.56 174 ILE A N 1
ATOM 1441 C CA . ILE A 1 174 ? 15.964 -10.659 -20.287 1.00 85.56 174 ILE A CA 1
ATOM 1442 C C . ILE A 1 174 ? 14.773 -11.558 -19.990 1.00 85.56 174 ILE A C 1
ATOM 1444 O O . ILE A 1 174 ? 13.634 -11.091 -19.959 1.00 85.56 174 ILE A O 1
ATOM 1448 N N . ALA A 1 175 ? 15.016 -12.841 -19.748 1.00 88.81 175 ALA A N 1
ATOM 1449 C CA . ALA A 1 175 ? 13.958 -13.735 -19.302 1.00 88.81 175 ALA A CA 1
ATOM 1450 C C . ALA A 1 175 ? 14.103 -14.022 -17.813 1.00 88.81 175 ALA A C 1
ATOM 1452 O O . ALA A 1 175 ? 15.158 -14.469 -17.365 1.00 88.81 175 ALA A O 1
ATOM 1453 N N . VAL A 1 176 ? 13.029 -13.799 -17.066 1.00 89.56 176 VAL A N 1
ATOM 1454 C CA . VAL A 1 176 ? 12.944 -14.071 -15.633 1.00 89.56 176 VAL A CA 1
ATOM 1455 C C . VAL A 1 176 ? 11.888 -15.132 -15.361 1.00 89.56 176 VAL A C 1
ATOM 1457 O O . VAL A 1 176 ? 10.909 -15.265 -16.096 1.00 89.56 176 VAL A O 1
ATOM 1460 N N . GLU A 1 177 ? 12.092 -15.882 -14.295 1.00 91.81 177 GLU A N 1
ATOM 1461 C CA . GLU A 1 177 ? 11.126 -16.807 -13.723 1.00 91.81 177 GLU A CA 1
ATOM 1462 C C . GLU A 1 177 ? 11.190 -16.661 -12.210 1.00 91.81 177 GLU A C 1
ATOM 1464 O O . GLU A 1 177 ? 12.248 -16.449 -11.626 1.00 91.81 177 GLU A O 1
ATOM 1469 N N . SER A 1 178 ? 10.042 -16.736 -11.579 1.00 89.12 178 SER A N 1
ATOM 1470 C CA . SER A 1 178 ? 9.874 -16.564 -10.149 1.00 89.12 178 SER A CA 1
ATOM 1471 C C . SER A 1 178 ? 8.571 -17.205 -9.714 1.00 89.12 178 SER A C 1
ATOM 1473 O O . SER A 1 178 ? 7.589 -17.257 -10.467 1.00 89.12 178 SER A O 1
ATOM 1475 N N . GLU A 1 179 ? 8.560 -17.656 -8.478 1.00 88.94 179 GLU A N 1
ATOM 1476 C CA . GLU A 1 179 ? 7.389 -18.198 -7.816 1.00 88.94 179 GLU A CA 1
ATOM 1477 C C . GLU A 1 179 ? 7.491 -17.927 -6.317 1.00 88.94 179 GLU A C 1
ATOM 1479 O O . GLU A 1 179 ? 8.569 -17.677 -5.765 1.00 88.94 179 GLU A O 1
ATOM 1484 N N . LYS A 1 180 ? 6.336 -17.969 -5.658 1.00 85.38 180 LYS A N 1
ATOM 1485 C CA . LYS A 1 180 ? 6.215 -17.882 -4.207 1.00 85.38 180 LYS A CA 1
ATOM 1486 C C . LYS A 1 180 ? 5.440 -19.079 -3.672 1.00 85.38 180 LYS A C 1
ATOM 1488 O O . LYS A 1 180 ? 4.502 -19.554 -4.312 1.00 85.38 180 LYS A O 1
ATOM 1493 N N . ASN A 1 181 ? 5.766 -19.484 -2.454 1.00 85.12 181 ASN A N 1
ATOM 1494 C CA . ASN A 1 181 ? 4.945 -20.355 -1.633 1.00 85.12 181 ASN A CA 1
ATOM 1495 C C . ASN A 1 181 ? 4.768 -19.700 -0.259 1.00 85.12 181 ASN A C 1
ATOM 1497 O O . ASN A 1 181 ? 5.681 -19.686 0.562 1.00 85.12 181 ASN A O 1
ATOM 1501 N N . LEU A 1 182 ? 3.586 -19.125 -0.024 1.00 81.88 182 LEU A N 1
ATOM 1502 C CA . LEU A 1 182 ? 3.290 -18.436 1.233 1.00 81.88 182 LEU A CA 1
ATOM 1503 C C . LEU A 1 182 ? 3.118 -19.400 2.417 1.00 81.88 182 LEU A C 1
ATOM 1505 O O . LEU A 1 182 ? 3.322 -18.977 3.549 1.00 81.88 182 LEU A O 1
ATOM 1509 N N . ASP A 1 183 ? 2.787 -20.672 2.172 1.00 83.31 183 ASP A N 1
ATOM 1510 C CA . ASP A 1 183 ? 2.620 -21.669 3.238 1.00 83.31 183 ASP A CA 1
ATOM 1511 C C . ASP A 1 183 ? 3.970 -22.094 3.833 1.00 83.31 183 ASP A C 1
ATOM 1513 O O . ASP A 1 183 ? 4.059 -22.405 5.021 1.00 83.31 183 ASP A O 1
ATOM 1517 N N . THR A 1 184 ? 5.022 -22.116 3.007 1.00 88.94 184 THR A N 1
ATOM 1518 C CA . THR A 1 184 ? 6.393 -22.469 3.414 1.00 88.94 184 THR A CA 1
ATOM 1519 C C . THR A 1 184 ? 7.312 -21.260 3.577 1.00 88.94 184 THR A C 1
ATOM 1521 O O . THR A 1 184 ? 8.462 -21.434 3.969 1.00 88.94 184 THR A O 1
ATOM 1524 N N . GLU A 1 185 ? 6.816 -20.049 3.305 1.00 82.94 185 GLU A N 1
ATOM 1525 C CA . GLU A 1 185 ? 7.602 -18.806 3.247 1.00 82.94 185 GLU A CA 1
ATOM 1526 C C . GLU A 1 185 ? 8.779 -18.869 2.249 1.00 82.94 185 GLU A C 1
ATOM 1528 O O . GLU A 1 185 ? 9.821 -18.239 2.438 1.00 82.94 185 GLU A O 1
ATOM 1533 N N . GLU A 1 186 ? 8.620 -19.621 1.158 1.00 87.31 186 GLU A N 1
ATOM 1534 C CA . GLU A 1 186 ? 9.647 -19.784 0.127 1.00 87.31 186 GLU A CA 1
ATOM 1535 C C . GLU A 1 186 ? 9.414 -18.844 -1.058 1.00 87.31 186 GLU A C 1
ATOM 1537 O O . GLU A 1 186 ? 8.292 -18.649 -1.531 1.00 87.31 186 GLU A O 1
ATOM 1542 N N . PHE A 1 187 ? 10.508 -18.285 -1.574 1.00 86.94 187 PHE A N 1
ATOM 1543 C CA . PHE A 1 187 ? 10.502 -17.386 -2.722 1.00 86.94 187 PHE A CA 1
ATOM 1544 C C . PHE A 1 187 ? 11.665 -17.737 -3.640 1.00 86.94 187 PHE A C 1
ATOM 1546 O O . PHE A 1 187 ? 12.803 -17.861 -3.181 1.00 86.94 187 PHE A O 1
ATOM 1553 N N . SER A 1 188 ? 11.392 -17.855 -4.936 1.00 89.62 188 SER A N 1
ATOM 1554 C CA . SER A 1 188 ? 12.422 -18.043 -5.952 1.00 89.62 188 SER A CA 1
ATOM 1555 C C . SER A 1 188 ? 12.367 -16.917 -6.979 1.00 89.62 188 SER A C 1
ATOM 1557 O O . SER A 1 188 ? 11.306 -16.395 -7.327 1.00 89.62 188 SER A O 1
ATOM 1559 N N . PHE A 1 189 ? 13.543 -16.510 -7.443 1.00 88.94 189 PHE A N 1
ATOM 1560 C CA . PHE A 1 189 ? 13.696 -15.566 -8.538 1.00 88.94 189 PHE A CA 1
ATOM 1561 C C . PHE A 1 189 ? 14.961 -15.927 -9.304 1.00 88.94 189 PHE A C 1
ATOM 1563 O O . PHE A 1 189 ? 16.063 -15.913 -8.754 1.00 88.94 189 PHE A O 1
ATOM 1570 N N . GLU A 1 190 ? 14.804 -16.234 -10.582 1.00 89.62 190 GLU A N 1
ATOM 1571 C CA . GLU A 1 190 ? 15.872 -16.663 -11.466 1.00 89.62 190 GLU A CA 1
ATOM 1572 C C . GLU A 1 190 ? 15.846 -15.869 -12.770 1.00 89.62 190 GLU A C 1
ATOM 1574 O O . GLU A 1 190 ? 14.803 -15.667 -13.393 1.00 89.62 190 GLU A O 1
ATOM 1579 N N . ILE A 1 191 ? 17.030 -15.467 -13.227 1.00 88.69 191 ILE A N 1
ATOM 1580 C CA . ILE A 1 191 ? 17.232 -14.967 -14.585 1.00 88.69 191 ILE A CA 1
ATOM 1581 C C . ILE A 1 191 ? 17.579 -16.182 -15.449 1.00 88.69 191 ILE A C 1
ATOM 1583 O O . ILE A 1 191 ? 18.641 -16.778 -15.284 1.00 88.69 191 ILE A O 1
ATOM 1587 N N . LYS A 1 192 ? 16.670 -16.572 -16.346 1.00 87.50 192 LYS A N 1
ATOM 1588 C CA . LYS A 1 192 ? 16.807 -17.763 -17.200 1.00 87.50 192 LYS A CA 1
ATOM 1589 C C . LYS A 1 192 ? 17.619 -17.483 -18.457 1.00 87.50 192 LYS A C 1
ATOM 1591 O O . LYS A 1 192 ? 18.466 -18.291 -18.825 1.00 87.50 192 LYS A O 1
ATOM 1596 N N . ASP A 1 193 ? 17.373 -16.331 -19.080 1.00 84.56 193 ASP A N 1
ATOM 1597 C CA . ASP A 1 193 ? 18.092 -15.907 -20.276 1.00 84.56 193 ASP A CA 1
ATOM 1598 C C . ASP A 1 193 ? 18.720 -14.541 -20.028 1.00 84.56 193 ASP A C 1
ATOM 1600 O O . ASP A 1 193 ? 18.030 -13.556 -19.749 1.00 84.56 193 ASP A O 1
ATOM 1604 N N . TRP A 1 194 ? 20.037 -14.500 -20.185 1.00 80.19 194 TRP A N 1
ATOM 1605 C CA . TRP A 1 194 ? 20.818 -13.281 -20.290 1.00 80.19 194 TRP A CA 1
ATOM 1606 C C . TRP A 1 194 ? 21.402 -13.214 -21.705 1.00 80.19 194 TRP A C 1
ATOM 1608 O O . TRP A 1 194 ? 21.882 -14.246 -22.190 1.00 80.19 194 TRP A O 1
ATOM 1618 N N . PRO A 1 195 ? 21.398 -12.053 -22.386 1.00 71.94 195 PRO A N 1
ATOM 1619 C CA . PRO A 1 195 ? 22.040 -11.929 -23.687 1.00 71.94 195 PRO A CA 1
ATOM 1620 C C . PRO A 1 195 ? 23.507 -12.351 -23.581 1.00 71.94 195 PRO A C 1
ATOM 1622 O O . PRO A 1 195 ? 24.296 -11.738 -22.862 1.00 71.94 195 PRO A O 1
ATOM 1625 N N . SER A 1 196 ? 23.883 -13.412 -24.295 1.00 66.12 196 SER A N 1
ATOM 1626 C CA . SER A 1 196 ? 25.223 -14.006 -24.212 1.00 66.12 196 SER A CA 1
ATOM 1627 C C . SER A 1 196 ? 26.332 -13.061 -24.675 1.00 66.12 196 SER A C 1
ATOM 1629 O O . SER A 1 196 ? 27.490 -13.261 -24.318 1.00 66.12 196 SER A O 1
ATOM 1631 N N . ASN A 1 197 ? 25.986 -12.029 -25.449 1.00 63.16 197 ASN A N 1
ATOM 1632 C CA . ASN A 1 197 ? 26.895 -10.954 -25.794 1.00 63.16 197 ASN A CA 1
ATOM 1633 C C . ASN A 1 197 ? 26.160 -9.606 -25.854 1.00 63.16 197 ASN A C 1
ATOM 1635 O O . ASN A 1 197 ? 25.574 -9.249 -26.870 1.00 63.16 197 ASN A O 1
ATOM 1639 N N . TRP A 1 198 ? 26.181 -8.860 -24.749 1.00 61.25 198 TRP A N 1
ATOM 1640 C CA . TRP A 1 198 ? 25.655 -7.491 -24.700 1.00 61.25 198 TRP A CA 1
ATOM 1641 C C . TRP A 1 198 ? 26.537 -6.498 -25.476 1.00 61.25 198 TRP A C 1
ATOM 1643 O O . TRP A 1 198 ? 26.059 -5.432 -25.851 1.00 61.25 198 TRP A O 1
ATOM 1653 N N . ILE A 1 199 ? 27.799 -6.861 -25.744 1.00 63.47 199 ILE A N 1
ATOM 1654 C CA . ILE A 1 199 ? 28.778 -6.035 -26.469 1.00 63.47 199 ILE A CA 1
ATOM 1655 C C . ILE A 1 199 ? 28.433 -5.968 -27.965 1.00 63.47 199 ILE A C 1
ATOM 1657 O O . ILE A 1 199 ? 28.701 -4.956 -28.605 1.00 63.47 199 ILE A O 1
ATOM 1661 N N . ASP A 1 200 ? 27.794 -7.009 -28.509 1.00 62.25 200 ASP A N 1
ATOM 1662 C CA . ASP A 1 200 ? 27.351 -7.051 -29.913 1.00 62.25 200 ASP A CA 1
ATOM 1663 C C . ASP A 1 200 ? 25.968 -6.408 -30.124 1.00 62.25 200 ASP A C 1
ATOM 1665 O O . ASP A 1 200 ? 25.474 -6.349 -31.253 1.00 62.25 200 ASP A O 1
ATOM 1669 N N . GLY A 1 201 ? 25.311 -5.957 -29.049 1.00 67.94 201 GLY A N 1
ATOM 1670 C CA . GLY A 1 201 ? 24.046 -5.240 -29.145 1.00 67.94 201 GLY A CA 1
ATOM 1671 C C . GLY A 1 201 ? 24.237 -3.939 -29.918 1.00 67.94 201 GLY A C 1
ATOM 1672 O O . GLY A 1 201 ? 25.115 -3.142 -29.595 1.00 67.94 201 GLY A O 1
ATOM 1673 N N . GLU A 1 202 ? 23.417 -3.709 -30.945 1.00 75.69 202 GLU A N 1
ATOM 1674 C CA . GLU A 1 202 ? 23.457 -2.448 -31.681 1.00 75.69 202 GLU A CA 1
ATOM 1675 C C . GLU A 1 202 ? 23.125 -1.297 -30.720 1.00 75.69 202 GLU A C 1
ATOM 1677 O O . GLU A 1 202 ? 22.050 -1.251 -30.109 1.00 75.69 202 GLU A O 1
ATOM 1682 N N . ILE A 1 203 ? 24.079 -0.380 -30.558 1.00 84.62 203 ILE A N 1
ATOM 1683 C CA . ILE A 1 203 ? 23.879 0.865 -29.822 1.00 84.62 203 ILE A CA 1
ATOM 1684 C C . ILE A 1 203 ? 23.409 1.904 -30.829 1.00 84.62 203 ILE A C 1
ATOM 1686 O O . ILE A 1 203 ? 24.146 2.293 -31.738 1.00 84.62 203 ILE A O 1
ATOM 1690 N N . ILE A 1 204 ? 22.182 2.380 -30.647 1.00 87.25 204 ILE A N 1
ATOM 1691 C CA . ILE A 1 204 ? 21.638 3.471 -31.443 1.00 87.25 204 ILE A CA 1
ATOM 1692 C C . ILE A 1 204 ? 22.134 4.774 -30.827 1.00 87.25 204 ILE A C 1
ATOM 1694 O O . ILE A 1 204 ? 21.872 5.058 -29.660 1.00 87.25 204 ILE A O 1
ATOM 1698 N N . GLN A 1 205 ? 22.839 5.575 -31.623 1.00 89.19 205 GLN A N 1
ATOM 1699 C CA . GLN A 1 205 ? 23.307 6.897 -31.217 1.00 89.19 205 GLN A CA 1
ATOM 1700 C C . GLN A 1 205 ? 22.503 7.983 -31.924 1.00 89.19 205 GLN A C 1
ATOM 1702 O O . GLN A 1 205 ? 22.450 8.049 -33.155 1.00 89.19 205 GLN A O 1
ATOM 1707 N N . LEU A 1 206 ? 21.892 8.861 -31.136 1.00 88.44 206 LEU A N 1
ATOM 1708 C CA . LEU A 1 206 ? 21.272 10.088 -31.608 1.00 88.44 206 LEU A CA 1
ATOM 1709 C C . LEU A 1 206 ? 22.218 11.241 -31.296 1.00 88.44 206 LEU A C 1
ATOM 1711 O O . LEU A 1 206 ? 22.439 11.561 -30.134 1.00 88.44 206 LEU A O 1
ATOM 1715 N N . VAL A 1 207 ? 22.767 11.857 -32.340 1.00 88.44 207 VAL A N 1
ATOM 1716 C CA . VAL A 1 207 ? 23.646 13.024 -32.217 1.00 88.44 207 VAL A CA 1
ATOM 1717 C C . VAL A 1 207 ? 22.841 14.270 -32.557 1.00 88.44 207 VAL A C 1
ATOM 1719 O O . VAL A 1 207 ? 22.282 14.373 -33.658 1.00 88.44 207 VAL A O 1
ATOM 1722 N N . ALA A 1 208 ? 22.786 15.218 -31.627 1.00 81.81 208 ALA A N 1
ATOM 1723 C CA . ALA A 1 208 ? 22.248 16.541 -31.869 1.00 81.81 208 ALA A CA 1
ATOM 1724 C C . ALA A 1 208 ? 23.108 17.204 -32.951 1.00 81.81 208 ALA A C 1
ATOM 1726 O O . ALA A 1 208 ? 24.261 17.568 -32.739 1.00 81.81 208 ALA A O 1
ATOM 1727 N N . ARG A 1 209 ? 22.569 17.312 -34.169 1.00 64.88 209 ARG A N 1
ATOM 1728 C CA . ARG A 1 209 ? 23.245 18.054 -35.231 1.00 64.88 209 ARG A CA 1
ATOM 1729 C C . ARG A 1 209 ? 23.171 19.530 -34.876 1.00 64.88 209 ARG A C 1
ATOM 1731 O O . ARG A 1 209 ? 22.129 20.152 -35.079 1.00 64.88 209 ARG A O 1
ATOM 1738 N N . SER A 1 210 ? 24.271 20.070 -34.373 1.00 54.44 210 SER A N 1
ATOM 1739 C CA . SER A 1 210 ? 24.501 21.506 -34.290 1.00 54.44 210 SER A CA 1
ATOM 1740 C C . SER A 1 210 ? 24.318 22.082 -35.701 1.00 54.44 210 SER A C 1
ATOM 1742 O O . SER A 1 210 ? 25.002 21.673 -36.643 1.00 54.44 210 SER A O 1
ATOM 1744 N N . LYS A 1 211 ? 23.334 22.963 -35.877 1.00 43.69 211 LYS A N 1
ATOM 1745 C CA . LYS A 1 211 ? 23.285 23.892 -37.009 1.00 43.69 211 LYS A CA 1
ATOM 1746 C C . LYS A 1 211 ? 23.796 25.237 -36.538 1.00 43.69 211 LYS A C 1
ATOM 1748 O O . LYS A 1 211 ? 23.411 25.616 -35.412 1.00 43.69 211 LYS A O 1
#

Foldseek 3Di:
DAPQAQDDDVCVVPPVVHDHDDLLVVDFAKWKKAAPPVDDQVVLLVVLVVVLVVVPPALSVQWPDKADWDWDADPVDRVDIGIIIMTTGNDLVSLVRVQVCCVPPSRIHIGPNPDDPSRVSQVVCVVVVNDHHPAPQQDKDKDKDKDKDWDFPDDDPPDDPGDTFKIKIFIDIWIKGKHADPVVRDIDIDTPDDPPDPPPTDIDMDGDPDD

pLDDT: mean 83.55, std 15.1, range [28.58, 98.12]

Secondary structure (DSSP, 8-state):
------S--THHHHTS-PPPPPHHHH---EEEEE--TTS-HHHHHHHHHHHHHTT-SSGGGGEEEEEEEEEEE-SS-TT-EEEEEEEEESSGGGHHHHHHHHHHHH--EEESTTS-HHHHHHHHHHHTTS--TT--TT--EEEEEEEEEEE-S---TT---PPP-EEEEEEEEEEEEEEEETTTTEEEEEEEE--S-STTS--EEEE----